Protein AF-0000000073485130 (afdb_homodimer)

Secondary structure (DSSP, 8-state):
---GGGSTT--EE---GGGPPEEEEEEEGGGTEEEEEETTSEEEEEE-SSSS-EEEEEEE--SS-EEEEE--TT-SEEEEEETTS-EEEEETTTTEEEEEEE-HHHHTTTT-SS---SEEEEEE-SS-TTEEEEEETTSEEEEEETTTTEE--------/---GGGSTT--EE---GGGPPEEEEEEEGGGTEEEEEETTSEEEEEE-SSSS-EEEEEEE--SS-EEEEE--TT-SEEEEEETTS-EEEEETTTTEEEEEEE-HHHHTTTT-SS---SEEEEEE-SS-TTEEEEEETTSEEEEEETTTTEE--------

Organism: Scylla paramamosain (NCBI:txid85552)

Radius of gyration: 19.17 Å; Cα contacts (8 Å, |Δi|>4): 796; chains: 2; bounding box: 44×64×52 Å

Solvent-accessible surface area (backbone atoms only — not comparable to full-atom values): 16957 Å² total; per-residue (Å²): 131,80,27,39,66,64,41,55,35,32,59,39,63,51,81,48,78,90,68,47,41,35,51,24,54,33,60,38,78,94,70,36,29,36,37,39,34,28,74,80,23,33,38,35,34,29,36,29,70,45,94,62,63,40,80,74,46,70,39,82,48,88,84,62,53,70,45,33,48,32,48,52,88,95,50,63,47,34,40,33,23,13,54,79,26,32,36,43,35,28,35,56,89,79,54,40,78,49,93,58,62,50,47,42,67,59,52,34,56,89,73,50,88,67,84,49,45,26,26,41,38,63,43,68,32,92,88,41,84,60,27,39,37,39,31,24,18,59,28,43,30,33,37,34,25,66,87,71,74,33,45,28,68,64,76,76,76,79,128,128,80,28,40,63,66,41,53,36,34,59,40,63,51,82,48,78,89,67,46,42,35,51,25,53,31,63,38,78,94,70,35,28,34,38,39,33,28,73,81,23,32,38,36,34,30,38,30,72,45,95,62,65,38,79,74,47,70,37,81,48,88,82,62,54,68,46,33,47,33,47,51,87,94,50,63,48,35,39,34,24,14,54,79,26,31,35,40,34,27,35,56,88,80,54,39,78,48,92,58,64,48,46,41,69,58,52,32,56,90,74,48,88,67,83,49,44,25,28,41,36,62,43,69,34,93,88,42,84,59,27,39,37,38,31,25,17,58,28,44,31,33,37,33,25,68,87,71,73,33,44,28,66,63,77,76,74,79,127

Structure (mmCIF, N/CA/C/O backbone):
data_AF-0000000073485130-model_v1
#
loop_
_entity.id
_entity.type
_entity.pdbx_description
1 polymer 'Uncharacterized protein'
#
loop_
_atom_site.group_PDB
_atom_site.id
_atom_site.type_symbol
_atom_site.label_atom_id
_atom_site.label_alt_id
_atom_site.label_comp_id
_atom_site.label_asym_id
_atom_site.label_entity_id
_atom_site.label_seq_id
_atom_site.pdbx_PDB_ins_code
_atom_site.Cartn_x
_atom_site.Cartn_y
_atom_site.Cartn_z
_atom_site.occupancy
_atom_site.B_iso_or_equiv
_atom_site.auth_seq_id
_atom_site.auth_comp_id
_atom_site.auth_asym_id
_atom_site.auth_atom_id
_atom_site.pdbx_PDB_model_num
ATOM 1 N N . LEU A 1 1 ? -12.969 17.797 -8.102 1 29.47 1 LEU A N 1
ATOM 2 C CA . LEU A 1 1 ? -13.273 17.062 -6.879 1 29.47 1 LEU A CA 1
ATOM 3 C C . LEU A 1 1 ? -12.516 17.641 -5.688 1 29.47 1 LEU A C 1
ATOM 5 O O . LEU A 1 1 ? -11.281 17.609 -5.652 1 29.47 1 LEU A O 1
ATOM 9 N N . ASN A 1 2 ? -13.07 18.609 -5.141 1 34.22 2 ASN A N 1
ATOM 10 C CA . ASN A 1 2 ? -12.617 19.375 -3.982 1 34.22 2 ASN A CA 1
ATOM 11 C C . ASN A 1 2 ? -12.375 18.469 -2.779 1 34.22 2 ASN A C 1
ATOM 13 O O . ASN A 1 2 ? -13.32 18.078 -2.09 1 34.22 2 ASN A O 1
ATOM 17 N N . TYR A 1 3 ? -11.695 17.406 -2.928 1 46.59 3 TYR A N 1
ATOM 18 C CA . TYR A 1 3 ? -11.422 16.562 -1.771 1 46.59 3 TYR A CA 1
ATOM 19 C C . TYR A 1 3 ? -10.758 17.375 -0.655 1 46.59 3 TYR A C 1
ATOM 21 O O . TYR A 1 3 ? -10.055 18.344 -0.917 1 46.59 3 TYR A O 1
ATOM 29 N N . SER A 1 4 ? -11.578 17.328 0.403 1 48.34 4 SER A N 1
ATOM 30 C CA . SER A 1 4 ? -10.992 18.016 1.545 1 48.34 4 SER A CA 1
ATOM 31 C C . SER A 1 4 ? -9.492 17.75 1.636 1 48.34 4 SER A C 1
ATOM 33 O O . SER A 1 4 ? -8.734 18.594 2.125 1 48.34 4 SER A O 1
ATOM 35 N N . ILE A 1 5 ? -9.18 16.562 1.213 1 50.91 5 ILE A N 1
ATOM 36 C CA . ILE A 1 5 ? -7.75 16.297 1.329 1 50.91 5 ILE A CA 1
ATOM 37 C C . ILE A 1 5 ? -7 17.016 0.214 1 50.91 5 ILE A C 1
ATOM 39 O O . ILE A 1 5 ? -5.805 17.297 0.344 1 50.91 5 ILE A O 1
ATOM 43 N N . GLY A 1 6 ? -7.812 17.609 -0.757 1 46.09 6 GLY A N 1
ATOM 44 C CA . GLY A 1 6 ? -7.219 18.359 -1.863 1 46.09 6 GLY A CA 1
ATOM 45 C C . GLY A 1 6 ? -6.836 19.781 -1.497 1 46.09 6 GLY A C 1
ATOM 46 O O . GLY A 1 6 ? -6.199 20.469 -2.289 1 46.09 6 GLY A O 1
ATOM 47 N N . ARG A 1 7 ? -7.555 20.156 -0.512 1 42.06 7 ARG A N 1
ATOM 48 C CA . ARG A 1 7 ? -7.203 21.547 -0.215 1 42.06 7 ARG A CA 1
ATOM 49 C C . ARG A 1 7 ? -5.891 21.609 0.561 1 42.06 7 ARG A C 1
ATOM 51 O O . ARG A 1 7 ? -5.555 20.703 1.31 1 42.06 7 ARG A O 1
ATOM 58 N N . PRO A 1 8 ? -5.035 22.328 0.175 1 42.06 8 PRO A N 1
ATOM 59 C CA . PRO A 1 8 ? -3.768 22.547 0.877 1 42.06 8 PRO A CA 1
ATOM 60 C C . PRO A 1 8 ? -3.941 22.641 2.391 1 42.06 8 PRO A C 1
ATOM 62 O O . PRO A 1 8 ? -4.867 23.312 2.869 1 42.06 8 PRO A O 1
ATOM 65 N N . GLY A 1 9 ? -3.291 21.953 3.322 1 42.84 9 GLY A N 1
ATOM 66 C CA . GLY A 1 9 ? -3.328 22.078 4.773 1 42.84 9 GLY A CA 1
ATOM 67 C C . GLY A 1 9 ? -4.262 21.062 5.426 1 42.84 9 GLY A C 1
ATOM 68 O O . GLY A 1 9 ? -4.539 21.156 6.621 1 42.84 9 GLY A O 1
ATOM 69 N N . VAL A 1 10 ? -5.043 20.469 4.602 1 49.53 10 VAL A N 1
ATOM 70 C CA . VAL A 1 10 ? -6.027 19.656 5.312 1 49.53 10 VAL A CA 1
ATOM 71 C C . VAL A 1 10 ? -5.352 18.422 5.883 1 49.53 10 VAL A C 1
ATOM 73 O O . VAL A 1 10 ? -4.801 17.609 5.137 1 49.53 10 VAL A O 1
ATOM 76 N N . ASP A 1 11 ? -4.859 18.594 7.004 1 68.88 11 ASP A N 1
ATOM 77 C CA . ASP A 1 11 ? -4.629 17.547 7.996 1 68.88 11 ASP A CA 1
ATOM 78 C C . ASP A 1 11 ? -5.945 16.906 8.438 1 68.88 11 ASP A C 1
ATOM 80 O O . ASP A 1 11 ? -6.875 17.609 8.844 1 68.88 11 ASP A O 1
ATOM 84 N N . VAL A 1 12 ? -6.051 15.836 7.91 1 82.44 12 VAL A N 1
ATOM 85 C CA . VAL A 1 12 ? -7.238 15.102 8.32 1 82.44 12 VAL A CA 1
ATOM 86 C C . VAL A 1 12 ? -6.852 14.008 9.312 1 82.44 12 VAL A C 1
ATOM 88 O O . VAL A 1 12 ? -5.82 13.352 9.156 1 82.44 12 VAL A O 1
ATOM 91 N N . HIS A 1 13 ? -7.629 14.016 10.367 1 88.31 13 HIS A N 1
ATOM 92 C CA . HIS A 1 13 ? -7.418 12.938 11.32 1 88.31 13 HIS A CA 1
ATOM 93 C C . HIS A 1 13 ? -8.609 11.984 11.344 1 88.31 13 HIS A C 1
ATOM 95 O O . HIS A 1 13 ? -9.734 12.391 11.633 1 88.31 13 HIS A O 1
ATOM 101 N N . LEU A 1 14 ? -8.336 10.812 10.938 1 91.94 14 LEU A N 1
ATOM 102 C CA . LEU A 1 14 ? -9.328 9.75 11.062 1 91.94 14 LEU A CA 1
ATOM 103 C C . LEU A 1 14 ? -9.359 9.203 12.484 1 91.94 14 LEU A C 1
ATOM 105 O O . LEU A 1 14 ? -8.5 8.406 12.875 1 91.94 14 LEU A O 1
ATOM 109 N N . ARG A 1 15 ? -10.289 9.625 13.156 1 91.19 15 ARG A N 1
ATOM 110 C CA . ARG A 1 15 ? -10.375 9.219 14.555 1 91.19 15 ARG A CA 1
ATOM 111 C C . ARG A 1 15 ? -11.156 7.91 14.695 1 91.19 15 ARG A C 1
ATOM 113 O O . ARG A 1 15 ? -12.367 7.883 14.508 1 91.19 15 ARG A O 1
ATOM 120 N N . HIS A 1 16 ? -10.453 6.914 14.992 1 93.06 16 HIS A N 1
ATOM 121 C CA . HIS A 1 16 ? -11.055 5.598 15.172 1 93.06 16 HIS A CA 1
ATOM 122 C C . HIS A 1 16 ? -11.398 5.344 16.641 1 93.06 16 HIS A C 1
ATOM 124 O O . HIS A 1 16 ? -10.742 5.883 17.531 1 93.06 16 HIS A O 1
ATOM 130 N N . GLU A 1 17 ? -12.406 4.594 16.859 1 88.25 17 GLU A N 1
ATOM 131 C CA . GLU A 1 17 ? -12.781 4.215 18.219 1 88.25 17 GLU A CA 1
ATOM 132 C C . GLU A 1 17 ? -11.656 3.445 18.906 1 88.25 17 GLU A C 1
ATOM 134 O O . GLU A 1 17 ? -11.031 2.574 18.297 1 88.25 17 GLU A O 1
ATOM 139 N N . GLY A 1 18 ? -11.406 3.814 20.141 1 89.12 18 GLY A N 1
ATOM 140 C CA . GLY A 1 18 ? -10.406 3.131 20.938 1 89.12 18 GLY A CA 1
ATOM 141 C C . GLY A 1 18 ? -8.984 3.389 20.469 1 89.12 18 GLY A C 1
ATOM 142 O O . GLY A 1 18 ? -8.062 2.65 20.828 1 89.12 18 GLY A O 1
ATOM 143 N N . ASP A 1 19 ? -8.758 4.191 19.578 1 88.25 19 ASP A N 1
ATOM 144 C CA . ASP A 1 19 ? -7.453 4.559 19.047 1 88.25 19 ASP A CA 1
ATOM 145 C C . ASP A 1 19 ? -6.797 3.369 18.344 1 88.25 19 ASP A C 1
ATOM 147 O O . ASP A 1 19 ? -5.594 3.143 18.484 1 88.25 19 ASP A O 1
ATOM 151 N N . ALA A 1 20 ? -7.68 2.57 17.75 1 94.5 20 ALA A N 1
ATOM 152 C CA . ALA A 1 20 ? -7.16 1.43 17 1 94.5 20 ALA A CA 1
ATOM 153 C C . ALA A 1 20 ? -6.191 1.883 15.914 1 94.5 20 ALA A C 1
ATOM 155 O O . ALA A 1 20 ? -6.465 2.84 15.188 1 94.5 20 ALA A O 1
ATOM 156 N N . ALA A 1 21 ? -5.039 1.226 15.867 1 97.81 21 ALA A N 1
ATOM 157 C CA . ALA A 1 21 ? -4.02 1.566 14.875 1 97.81 21 ALA A CA 1
ATOM 158 C C . ALA A 1 21 ? -4.508 1.282 13.461 1 97.81 21 ALA A C 1
ATOM 160 O O . ALA A 1 21 ? -5.086 0.225 13.195 1 97.81 21 ALA A O 1
ATOM 161 N N . VAL A 1 22 ? -4.293 2.223 12.508 1 98.56 22 VAL A N 1
ATOM 162 C CA . VAL A 1 22 ? -4.566 2.002 11.094 1 98.56 22 VAL A CA 1
ATOM 163 C C . VAL A 1 22 ? -3.465 1.135 10.484 1 98.56 22 VAL A C 1
ATOM 165 O O . VAL A 1 22 ? -2.277 1.404 10.672 1 98.56 22 VAL A O 1
ATOM 168 N N . VAL A 1 23 ? -3.883 0.096 9.758 1 98.5 23 VAL A N 1
ATOM 169 C CA . VAL A 1 23 ? -2.875 -0.804 9.203 1 98.5 23 VAL A CA 1
ATOM 170 C C . VAL A 1 23 ? -2.801 -0.628 7.688 1 98.5 23 VAL A C 1
ATOM 172 O O . VAL A 1 23 ? -1.794 -0.973 7.062 1 98.5 23 VAL A O 1
ATOM 175 N N . ALA A 1 24 ? -3.855 -0.135 7.086 1 98.56 24 ALA A N 1
ATOM 176 C CA . ALA A 1 24 ? -3.891 0.086 5.641 1 98.56 24 ALA A CA 1
ATOM 177 C C . ALA A 1 24 ? -4.945 1.126 5.27 1 98.56 24 ALA A C 1
ATOM 179 O O . ALA A 1 24 ? -5.945 1.285 5.977 1 98.56 24 ALA A O 1
ATOM 180 N N . LEU A 1 25 ? -4.73 1.809 4.156 1 97.5 25 LEU A N 1
ATOM 181 C CA . LEU A 1 25 ? -5.641 2.809 3.605 1 97.5 25 LEU A CA 1
ATOM 182 C C . LEU A 1 25 ? -5.805 2.623 2.1 1 97.5 25 LEU A C 1
ATOM 184 O O . LEU A 1 25 ? -4.859 2.229 1.413 1 97.5 25 LEU A O 1
ATOM 188 N N . SER A 1 26 ? -6.957 2.914 1.622 1 95.94 26 SER A N 1
ATOM 189 C CA . SER A 1 26 ? -7.211 2.977 0.186 1 95.94 26 SER A CA 1
ATOM 190 C C . SER A 1 26 ? -8.227 4.062 -0.148 1 95.94 26 SER A C 1
ATOM 192 O O . SER A 1 26 ? -9.312 4.109 0.436 1 95.94 26 SER A O 1
ATOM 194 N N . PHE A 1 27 ? -7.922 4.879 -1.113 1 90.69 27 PHE A N 1
ATOM 195 C CA . PHE A 1 27 ? -8.773 6.012 -1.462 1 90.69 27 PHE A CA 1
ATOM 196 C C . PHE A 1 27 ? -9.758 5.633 -2.561 1 90.69 27 PHE A C 1
ATOM 198 O O . PHE A 1 27 ? -9.406 4.91 -3.494 1 90.69 27 PHE A O 1
ATOM 205 N N . LEU A 1 28 ? -10.914 6.133 -2.398 1 89.12 28 LEU A N 1
ATOM 206 C CA . LEU A 1 28 ? -11.93 6.109 -3.449 1 89.12 28 LEU A CA 1
ATOM 207 C C . LEU A 1 28 ? -11.984 7.441 -4.188 1 89.12 28 LEU A C 1
ATOM 209 O O . LEU A 1 28 ? -12.805 8.297 -3.867 1 89.12 28 LEU A O 1
ATOM 213 N N . ILE A 1 29 ? -11.07 7.695 -5.102 1 77.44 29 ILE A N 1
ATOM 214 C CA . ILE A 1 29 ? -10.734 8.977 -5.707 1 77.44 29 ILE A CA 1
ATOM 215 C C . ILE A 1 29 ? -11.992 9.648 -6.246 1 77.44 29 ILE A C 1
ATOM 217 O O . ILE A 1 29 ? -12.25 10.82 -5.957 1 77.44 29 ILE A O 1
ATOM 221 N N . ASN A 1 30 ? -12.82 9.094 -6.984 1 74.44 30 ASN A N 1
ATOM 222 C CA . ASN A 1 30 ? -13.984 9.734 -7.598 1 74.44 30 ASN A CA 1
ATOM 223 C C . ASN A 1 30 ? -15.07 10.016 -6.57 1 74.44 30 ASN A C 1
ATOM 225 O O . ASN A 1 30 ? -15.898 10.914 -6.766 1 74.44 30 ASN A O 1
ATOM 229 N N . ASP A 1 31 ? -15 9.469 -5.438 1 76.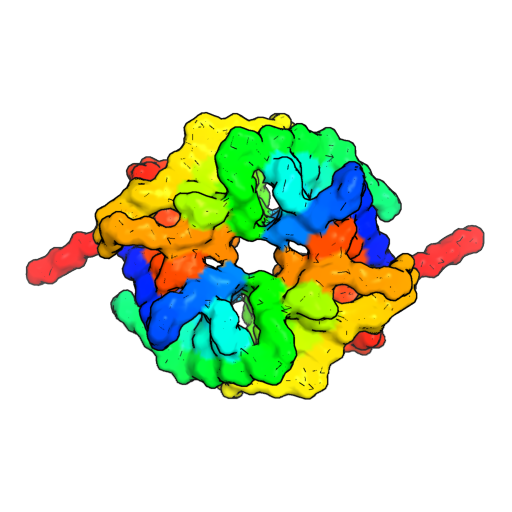62 31 ASP A N 1
ATOM 230 C CA . ASP A 1 31 ? -16.094 9.562 -4.48 1 76.62 31 ASP A CA 1
ATOM 231 C C . ASP A 1 31 ? -15.727 10.445 -3.297 1 76.62 31 ASP A C 1
ATOM 233 O O . ASP A 1 31 ? -16.562 10.719 -2.43 1 76.62 31 ASP A O 1
ATOM 237 N N . GLY A 1 32 ? -14.531 10.914 -3.27 1 83.88 32 GLY A N 1
ATOM 238 C CA . GLY A 1 32 ? -14.117 11.672 -2.1 1 83.88 32 GLY A CA 1
ATOM 239 C C . GLY A 1 32 ? -14.164 10.859 -0.817 1 83.88 32 GLY A C 1
ATOM 240 O O . GLY A 1 32 ? -14.562 11.375 0.232 1 83.88 32 GLY A O 1
ATOM 241 N N . ALA A 1 33 ? -13.93 9.586 -0.899 1 91.62 33 ALA A N 1
ATOM 242 C CA . ALA A 1 33 ? -13.992 8.68 0.243 1 91.62 33 ALA A CA 1
ATOM 243 C C . ALA A 1 33 ? -12.68 7.922 0.411 1 91.62 33 ALA A C 1
ATOM 245 O O . ALA A 1 33 ? -11.812 7.973 -0.463 1 91.62 33 ALA A O 1
ATOM 246 N N . LEU A 1 34 ? -12.539 7.402 1.542 1 93.62 34 LEU A N 1
ATOM 247 C CA . LEU A 1 34 ? -11.383 6.598 1.912 1 93.62 34 LEU A CA 1
ATOM 248 C C . LEU A 1 34 ? -11.797 5.398 2.76 1 93.62 34 LEU A C 1
ATOM 250 O O . LEU A 1 34 ? -12.719 5.5 3.572 1 93.62 34 LEU A O 1
ATOM 254 N N . VAL A 1 35 ? -11.133 4.262 2.553 1 97.38 35 VAL A N 1
ATOM 255 C CA . VAL A 1 35 ? -11.336 3.113 3.43 1 97.38 35 VAL A CA 1
ATOM 256 C C . VAL A 1 35 ? -10.086 2.883 4.281 1 97.38 35 VAL A C 1
ATOM 258 O O . VAL A 1 35 ? -8.969 2.93 3.773 1 97.38 35 VAL A O 1
ATOM 261 N N . SER A 1 36 ? -10.266 2.73 5.535 1 98.12 36 SER A N 1
ATOM 262 C CA . SER A 1 36 ? -9.195 2.354 6.449 1 98.12 36 SER A CA 1
ATOM 263 C C . SER A 1 36 ? -9.43 0.968 7.039 1 98.12 36 SER A C 1
ATOM 265 O O . SER A 1 36 ? -10.578 0.555 7.227 1 98.12 36 SER A O 1
ATOM 267 N N . ALA A 1 37 ? -8.414 0.22 7.23 1 98.62 37 ALA A N 1
ATOM 268 C CA . ALA A 1 37 ? -8.398 -1.004 8.023 1 98.62 37 ALA A CA 1
ATOM 269 C C . ALA A 1 37 ? -7.621 -0.805 9.32 1 98.62 37 ALA A C 1
ATOM 271 O O . ALA A 1 37 ? -6.523 -0.237 9.32 1 98.62 37 ALA A O 1
ATOM 272 N N . THR A 1 38 ? -8.227 -1.268 10.43 1 98.38 38 THR A N 1
ATOM 273 C CA . THR A 1 38 ? -7.574 -1.09 11.727 1 98.38 38 THR A CA 1
ATOM 274 C C . THR A 1 38 ? -7.133 -2.434 12.297 1 98.38 38 THR A C 1
ATOM 276 O O . THR A 1 38 ? -7.539 -3.488 11.805 1 98.38 38 THR A O 1
ATOM 279 N N . GLY A 1 39 ? -6.266 -2.365 13.305 1 97.12 39 GLY A N 1
ATOM 280 C CA . GLY A 1 39 ? -5.668 -3.545 13.914 1 97.12 39 GLY A CA 1
ATOM 281 C C . GLY A 1 39 ? -6.688 -4.457 14.57 1 97.12 39 GLY A C 1
ATOM 282 O O . GLY A 1 39 ? -6.398 -5.629 14.836 1 97.12 39 GLY A O 1
ATOM 283 N N . ASP A 1 40 ? -7.852 -3.998 14.797 1 95.81 40 ASP A N 1
ATOM 284 C CA . ASP A 1 40 ? -8.914 -4.832 15.359 1 95.81 40 ASP A CA 1
ATOM 285 C C . ASP A 1 40 ? -9.758 -5.453 14.25 1 95.81 40 ASP A C 1
ATOM 287 O O . ASP A 1 40 ? -10.875 -5.91 14.5 1 95.81 40 ASP A O 1
ATOM 291 N N . ASP A 1 41 ? -9.234 -5.332 13.023 1 96.81 41 ASP A N 1
ATOM 292 C CA . ASP A 1 41 ? -9.82 -5.953 11.844 1 96.81 41 ASP A CA 1
ATOM 293 C C . ASP A 1 41 ? -11.195 -5.355 11.531 1 96.81 41 ASP A C 1
ATOM 295 O O . ASP A 1 41 ? -12.148 -6.086 11.25 1 96.81 41 ASP A O 1
ATOM 299 N N . THR A 1 42 ? -11.25 -4.078 11.656 1 98 42 THR A N 1
ATOM 300 C CA . THR A 1 42 ? -12.438 -3.336 11.25 1 98 42 THR A CA 1
ATOM 301 C C . THR A 1 42 ? -12.133 -2.445 10.047 1 98 42 THR A C 1
ATOM 303 O O . THR A 1 42 ? -11.086 -1.797 10 1 98 42 THR A O 1
ATOM 306 N N . LEU A 1 43 ? -13.062 -2.453 9.117 1 98.44 43 LEU A N 1
ATOM 307 C CA . LEU A 1 43 ? -13.023 -1.533 7.984 1 98.44 43 LEU A CA 1
ATOM 308 C C . LEU A 1 43 ? -13.945 -0.341 8.219 1 98.44 43 LEU A C 1
ATOM 310 O O . LEU A 1 43 ? -15.055 -0.501 8.719 1 98.44 43 LEU A O 1
ATOM 314 N N . HIS A 1 44 ? -13.438 0.815 7.906 1 98.31 44 HIS A N 1
ATOM 315 C CA . HIS A 1 44 ? -14.25 2.023 7.949 1 98.31 44 HIS A CA 1
ATOM 316 C C . HIS A 1 44 ? -14.203 2.77 6.621 1 98.31 44 HIS A C 1
ATOM 318 O O . HIS A 1 44 ? -13.125 3.008 6.074 1 98.31 44 HIS A O 1
ATOM 324 N N . MET A 1 45 ? -15.391 3.068 6.133 1 97.25 45 MET A N 1
ATOM 325 C CA . MET A 1 45 ? -15.484 3.998 5.012 1 97.25 45 MET A CA 1
ATOM 326 C C . MET A 1 45 ? -15.695 5.426 5.504 1 97.25 45 MET A C 1
ATOM 328 O O . MET A 1 45 ? -16.641 5.691 6.258 1 97.25 45 MET A O 1
ATOM 332 N N . TRP A 1 46 ? -14.844 6.297 5.027 1 95.88 46 TRP A N 1
ATOM 333 C CA . TRP A 1 46 ? -14.891 7.691 5.461 1 95.88 46 TRP A CA 1
ATOM 334 C C . TRP A 1 46 ? -15.336 8.602 4.316 1 95.88 46 TRP A C 1
ATOM 336 O O . TRP A 1 46 ? -14.883 8.438 3.18 1 95.88 46 TRP A O 1
ATOM 346 N N . SER A 1 47 ? -16.141 9.539 4.621 1 92.5 47 SER A N 1
ATOM 347 C CA . SER A 1 47 ? -16.359 10.68 3.738 1 92.5 47 SER A CA 1
ATOM 348 C C . SER A 1 47 ? -15.367 11.797 4.023 1 92.5 47 SER A C 1
ATOM 350 O O . SER A 1 47 ? -15.172 12.18 5.18 1 92.5 47 SER A O 1
ATOM 352 N N . LEU A 1 48 ? -14.789 12.227 2.947 1 87 48 LEU A N 1
ATOM 353 C CA . LEU A 1 48 ? -13.828 13.312 3.1 1 87 48 LEU A CA 1
ATOM 354 C C . LEU A 1 48 ? -14.391 14.625 2.566 1 87 48 LEU A C 1
ATOM 356 O O . LEU A 1 48 ? -13.641 15.57 2.322 1 87 48 LEU A O 1
ATOM 360 N N . ARG A 1 49 ? -15.578 14.672 2.412 1 82.56 49 ARG A N 1
ATOM 361 C CA . ARG A 1 49 ? -16.234 15.836 1.812 1 82.56 49 ARG A CA 1
ATOM 362 C C . ARG A 1 49 ? -16.359 16.969 2.82 1 82.56 49 ARG A C 1
ATOM 364 O O . ARG A 1 49 ? -16.328 18.141 2.447 1 82.56 49 ARG A O 1
ATOM 371 N N . GLN A 1 50 ? -16.547 16.594 4.055 1 81.38 50 GLN A N 1
ATOM 372 C CA . GLN A 1 50 ? -16.688 17.594 5.102 1 81.38 50 GLN A CA 1
ATOM 373 C C . GLN A 1 50 ? -15.328 17.922 5.738 1 81.38 50 GLN A C 1
ATOM 375 O O . GLN A 1 50 ? -14.352 17.203 5.516 1 81.38 50 GLN A O 1
ATOM 380 N N . LYS A 1 51 ? -15.289 19.031 6.418 1 77 51 LYS A N 1
ATOM 381 C CA . LYS A 1 51 ? -14.078 19.453 7.121 1 77 51 LYS A CA 1
ATOM 382 C C . LYS A 1 51 ? -13.547 18.344 8.016 1 77 51 LYS A C 1
ATOM 384 O O . LYS A 1 51 ? -12.344 18.078 8.047 1 77 51 LYS A O 1
ATOM 389 N N . THR A 1 52 ? -14.469 17.75 8.695 1 84.81 52 THR A N 1
ATOM 390 C CA . THR A 1 52 ? -14.117 16.594 9.531 1 84.81 52 THR A CA 1
ATOM 391 C C . THR A 1 52 ? -14.578 15.305 8.875 1 84.81 52 THR A C 1
ATOM 393 O O . THR A 1 52 ? -15.758 15.148 8.547 1 84.81 52 THR A O 1
ATOM 396 N N . PRO A 1 53 ? -13.648 14.469 8.688 1 91.06 53 PRO A N 1
ATOM 397 C CA . PRO A 1 53 ? -14.062 13.188 8.109 1 91.06 53 PRO A CA 1
ATOM 398 C C . PRO A 1 53 ? -15.117 12.469 8.945 1 91.06 53 PRO A C 1
ATOM 400 O O . PRO A 1 53 ? -15.062 12.516 10.18 1 91.06 53 PRO A O 1
ATOM 403 N N . GLN A 1 54 ? -16 11.852 8.211 1 93.38 54 GLN A N 1
ATOM 404 C CA . GLN A 1 54 ? -17.078 11.109 8.875 1 93.38 54 GLN A CA 1
ATOM 405 C C . GLN A 1 54 ? -17.094 9.648 8.414 1 93.38 54 GLN A C 1
ATOM 407 O O . GLN A 1 54 ? -16.922 9.359 7.23 1 93.38 54 GLN A O 1
ATOM 412 N N . ILE A 1 55 ? -17.375 8.82 9.383 1 95.94 55 ILE A N 1
ATOM 413 C CA . ILE A 1 55 ? -17.547 7.414 9.039 1 95.94 55 ILE A CA 1
ATOM 414 C C . ILE A 1 55 ? -18.922 7.199 8.391 1 95.94 55 ILE A C 1
ATOM 416 O O . ILE A 1 55 ? -19.953 7.539 8.977 1 95.94 55 ILE A O 1
ATOM 420 N N . LEU A 1 56 ? -18.891 6.641 7.234 1 95.81 56 LEU A N 1
ATOM 421 C CA . LEU A 1 56 ? -20.109 6.316 6.512 1 95.81 56 LEU A CA 1
ATOM 422 C C . LEU A 1 56 ? -20.562 4.895 6.828 1 95.81 56 LEU A C 1
ATOM 424 O O . LEU A 1 56 ? -21.766 4.648 7.023 1 95.81 56 LEU A O 1
ATOM 428 N N . HIS A 1 57 ? -19.656 4 6.797 1 97.19 57 HIS A N 1
ATOM 429 C CA . HIS A 1 57 ? -19.906 2.582 7.023 1 97.19 57 HIS A CA 1
ATOM 430 C C . HIS A 1 57 ? -18.734 1.931 7.766 1 97.19 57 HIS A C 1
ATOM 432 O O . HIS A 1 57 ? -17.594 2.393 7.672 1 97.19 57 HIS A O 1
ATOM 438 N N . SER A 1 58 ? -19.094 0.91 8.5 1 97.94 58 SER A N 1
ATOM 439 C CA . SER A 1 58 ? -18.094 0.062 9.141 1 97.94 58 SER A CA 1
ATOM 440 C C . SER A 1 58 ? -18.422 -1.416 8.938 1 97.94 58 SER A C 1
ATOM 442 O O . SER A 1 58 ? -19.578 -1.799 8.852 1 97.94 58 SER A O 1
ATOM 444 N N . LEU A 1 59 ? -17.406 -2.186 8.859 1 98.19 59 LEU A N 1
ATOM 445 C CA . LEU A 1 59 ? -17.516 -3.635 8.719 1 98.19 59 LEU A CA 1
ATOM 446 C C . LEU A 1 59 ? -16.5 -4.344 9.617 1 98.19 59 LEU A C 1
ATOM 448 O O . LEU A 1 59 ? -15.289 -4.16 9.461 1 98.19 59 LEU A O 1
ATOM 452 N N . LYS A 1 60 ? -16.969 -5.078 10.555 1 97.56 60 LYS A N 1
ATOM 453 C CA . LYS A 1 60 ? -16.094 -5.934 11.352 1 97.56 60 LYS A CA 1
ATOM 454 C C . LYS A 1 60 ? -15.688 -7.184 10.578 1 97.56 60 LYS A C 1
ATOM 456 O O . LYS A 1 60 ? -16.531 -8.039 10.289 1 97.56 60 LYS A O 1
ATOM 461 N N . PHE A 1 61 ? -14.43 -7.191 10.242 1 97.31 61 PHE A N 1
ATOM 462 C CA . PHE A 1 61 ? -13.883 -8.336 9.523 1 97.31 61 PHE A CA 1
ATOM 463 C C . PHE A 1 61 ? -13.375 -9.391 10.492 1 97.31 61 PHE A C 1
ATOM 465 O O . PHE A 1 61 ? -12.344 -9.203 11.148 1 97.31 61 PHE A O 1
ATOM 472 N N . GLN A 1 62 ? -13.992 -10.391 10.875 1 91.38 62 GLN A N 1
ATOM 473 C CA . GLN A 1 62 ? -13.711 -11.398 11.891 1 91.38 62 GLN A CA 1
ATOM 474 C C . GLN A 1 62 ? -13.258 -12.711 11.258 1 91.38 62 GLN A C 1
ATOM 476 O O . GLN A 1 62 ? -13.789 -13.773 11.578 1 91.38 62 GLN A O 1
ATOM 481 N N . ARG A 1 63 ? -12.305 -12.727 10.453 1 92.56 63 ARG A N 1
ATOM 482 C CA . ARG A 1 63 ? -11.758 -13.922 9.82 1 92.56 63 ARG A CA 1
ATOM 483 C C . ARG A 1 63 ? -10.25 -14 10.016 1 92.56 63 ARG A C 1
ATOM 485 O O . ARG A 1 63 ? -9.758 -14.844 10.773 1 92.56 63 ARG A O 1
ATOM 492 N N . GLU A 1 64 ? -9.484 -13.195 9.398 1 97.06 64 GLU A N 1
ATOM 493 C CA . GLU A 1 64 ? -8.031 -13.078 9.453 1 97.06 64 GLU A CA 1
ATOM 494 C C . GLU A 1 64 ? -7.602 -11.633 9.688 1 97.06 64 GLU A C 1
ATOM 496 O O . GLU A 1 64 ? -8.43 -10.719 9.664 1 97.06 64 GLU A O 1
ATOM 501 N N . ARG A 1 65 ? -6.316 -11.445 9.992 1 98.19 65 ARG A N 1
ATOM 502 C CA . ARG A 1 65 ? -5.801 -10.086 10.102 1 98.19 65 ARG A CA 1
ATOM 503 C C . ARG A 1 65 ? -5.613 -9.461 8.727 1 98.19 65 ARG A C 1
ATOM 505 O O . ARG A 1 65 ? -5.074 -10.094 7.816 1 98.19 65 ARG A O 1
ATOM 512 N N . ILE A 1 66 ? -6.008 -8.242 8.578 1 98.69 66 ILE A N 1
ATOM 513 C CA . ILE A 1 66 ? -5.887 -7.512 7.32 1 98.69 66 ILE A CA 1
ATOM 514 C C . ILE A 1 66 ? -4.473 -6.953 7.18 1 98.69 66 ILE A C 1
ATOM 516 O O . ILE A 1 66 ? -3.908 -6.426 8.141 1 98.69 66 ILE A O 1
ATOM 520 N N . THR A 1 67 ? -3.932 -7.043 5.941 1 98.69 67 THR A N 1
ATOM 521 C CA . THR A 1 67 ? -2.58 -6.531 5.746 1 98.69 67 THR A CA 1
ATOM 522 C C . THR A 1 67 ? -2.557 -5.473 4.645 1 98.69 67 THR A C 1
ATOM 524 O O . THR A 1 67 ? -1.693 -4.594 4.637 1 98.69 67 THR A O 1
ATOM 527 N N . THR A 1 68 ? -3.455 -5.539 3.68 1 98.5 68 THR A N 1
ATOM 528 C CA . THR A 1 68 ? -3.449 -4.637 2.531 1 98.5 68 THR A CA 1
ATOM 529 C C . THR A 1 68 ? -4.875 -4.324 2.084 1 98.5 68 THR A C 1
ATOM 531 O O . THR A 1 68 ? -5.797 -5.105 2.33 1 98.5 68 THR A O 1
ATOM 534 N N . LEU A 1 69 ? -5.016 -3.199 1.496 1 98.5 69 LEU A N 1
ATOM 535 C CA . LEU A 1 69 ? -6.25 -2.773 0.842 1 98.5 69 LEU A CA 1
ATOM 536 C C . LEU A 1 69 ? -5.969 -2.268 -0.569 1 98.5 69 LEU A C 1
ATOM 538 O O . LEU A 1 69 ? -4.934 -1.65 -0.817 1 98.5 69 LEU A O 1
ATOM 542 N N . HIS A 1 70 ? -6.938 -2.52 -1.426 1 97.06 70 HIS A N 1
ATOM 543 C CA . HIS A 1 70 ? -6.824 -1.965 -2.77 1 97.06 70 HIS A CA 1
ATOM 544 C C . HIS A 1 70 ? -8.195 -1.762 -3.402 1 97.06 70 HIS A C 1
ATOM 546 O O . HIS A 1 70 ? -9.023 -2.672 -3.396 1 97.06 70 HIS A O 1
ATOM 552 N N . VAL A 1 71 ? -8.383 -0.586 -3.873 1 94.94 71 VAL A N 1
ATOM 553 C CA . VAL A 1 71 ? -9.562 -0.272 -4.68 1 94.94 71 VAL A CA 1
ATOM 554 C C . VAL A 1 71 ? -9.133 0.129 -6.086 1 94.94 71 VAL A C 1
ATOM 556 O O . VAL A 1 71 ? -8.562 1.205 -6.285 1 94.94 71 VAL A O 1
ATOM 559 N N . PRO A 1 72 ? -9.445 -0.739 -7.02 1 91.31 72 PRO A N 1
ATOM 560 C CA . PRO A 1 72 ? -9.148 -0.298 -8.383 1 91.31 72 PRO A CA 1
ATOM 561 C C . PRO A 1 72 ? -9.945 0.936 -8.797 1 91.31 72 PRO A C 1
ATOM 563 O O . PRO A 1 72 ? -11.016 1.199 -8.234 1 91.31 72 PRO A O 1
ATOM 566 N N . PHE A 1 73 ? -9.359 1.672 -9.75 1 84 73 PHE A N 1
ATOM 567 C CA . PHE A 1 73 ? -10.008 2.887 -10.227 1 84 73 PHE A CA 1
ATOM 568 C C . PHE A 1 73 ? -11.422 2.59 -10.719 1 84 73 PHE A C 1
ATOM 570 O O . PHE A 1 73 ? -11.617 1.689 -11.539 1 84 73 PHE A O 1
ATOM 577 N N . GLN A 1 74 ? -12.391 3.285 -10.195 1 84.5 74 GLN A N 1
ATOM 578 C CA . GLN A 1 74 ? -13.797 3.236 -10.57 1 84.5 74 GLN A CA 1
ATOM 579 C C . GLN A 1 74 ? -14.367 1.829 -10.406 1 84.5 74 GLN A C 1
ATOM 581 O O . GLN A 1 74 ? -15.25 1.419 -11.156 1 84.5 74 GLN A O 1
ATOM 586 N N . SER A 1 75 ? -13.836 1.106 -9.547 1 90.25 75 SER A N 1
ATOM 587 C CA . SER A 1 75 ? -14.312 -0.246 -9.281 1 90.25 75 SER A CA 1
ATOM 588 C C . SER A 1 75 ? -15.398 -0.248 -8.219 1 90.25 75 SER A C 1
ATOM 590 O O . SER A 1 75 ? -15.461 0.659 -7.383 1 90.25 75 SER A O 1
ATOM 592 N N . LYS A 1 76 ? -16.219 -1.27 -8.266 1 93.12 76 LYS A N 1
ATOM 593 C CA . LYS A 1 76 ? -17.25 -1.459 -7.246 1 93.12 76 LYS A CA 1
ATOM 594 C C . LYS A 1 76 ? -16.75 -2.354 -6.117 1 93.12 76 LYS A C 1
ATOM 596 O O . LYS A 1 76 ? -17.469 -2.584 -5.137 1 93.12 76 LYS A O 1
ATOM 601 N N . TRP A 1 77 ? -15.477 -2.822 -6.281 1 94.94 77 TRP A N 1
ATOM 602 C CA . TRP A 1 77 ? -14.961 -3.807 -5.336 1 94.94 77 TRP A CA 1
ATOM 603 C C . TRP A 1 77 ? -13.742 -3.266 -4.594 1 94.94 77 TRP A C 1
ATOM 605 O O . TRP A 1 77 ? -12.898 -2.588 -5.188 1 94.94 77 TRP A O 1
ATOM 615 N N . LEU A 1 78 ? -13.688 -3.566 -3.334 1 97 78 LEU A N 1
ATOM 616 C CA . LEU A 1 78 ? -12.5 -3.422 -2.494 1 97 78 LEU A CA 1
ATOM 617 C C . LEU A 1 78 ? -11.859 -4.781 -2.223 1 97 78 LEU A C 1
ATOM 619 O O . LEU A 1 78 ? -12.539 -5.719 -1.803 1 97 78 LEU A O 1
ATOM 623 N N . TYR A 1 79 ? -10.578 -4.875 -2.49 1 97.88 79 TYR A N 1
ATOM 624 C CA . TYR A 1 79 ? -9.828 -6.098 -2.203 1 97.88 79 TYR A CA 1
ATOM 625 C C . TYR A 1 79 ? -9.023 -5.953 -0.916 1 97.88 79 TYR A C 1
ATOM 627 O O . TYR A 1 79 ? -8.359 -4.938 -0.702 1 97.88 79 TYR A O 1
ATOM 635 N N . LEU A 1 80 ? -9.141 -6.887 -0.066 1 98.38 80 LEU A N 1
ATOM 636 C CA . LEU A 1 80 ? -8.352 -6.898 1.162 1 98.38 80 LEU A CA 1
ATOM 637 C C . LEU A 1 80 ? -7.48 -8.148 1.238 1 98.38 80 LEU A C 1
ATOM 639 O O . LEU A 1 80 ? -7.957 -9.258 0.987 1 98.38 80 LEU A O 1
ATOM 643 N N . GLY A 1 81 ? -6.184 -7.996 1.368 1 98.75 81 GLY A N 1
ATOM 644 C CA . GLY A 1 81 ? -5.242 -9.07 1.628 1 98.75 81 GLY A CA 1
ATOM 645 C C . GLY A 1 81 ? -5.043 -9.344 3.107 1 98.75 81 GLY A C 1
ATOM 646 O O . GLY A 1 81 ? -5.172 -8.445 3.936 1 98.75 81 GLY A O 1
ATOM 647 N N . THR A 1 82 ? -4.672 -10.633 3.389 1 98.88 82 THR A N 1
ATOM 648 C CA . THR A 1 82 ? -4.582 -10.977 4.805 1 98.88 82 THR A CA 1
ATOM 649 C C . THR A 1 82 ? -3.211 -11.562 5.133 1 98.88 82 THR A C 1
ATOM 651 O O . THR A 1 82 ? -2.434 -11.883 4.227 1 98.88 82 THR A O 1
ATOM 654 N N . GLU A 1 83 ? -3.008 -11.742 6.441 1 98.69 83 GLU A N 1
ATOM 655 C CA . GLU A 1 83 ? -1.787 -12.344 6.969 1 98.69 83 GLU A CA 1
ATOM 656 C C . GLU A 1 83 ? -1.69 -13.82 6.586 1 98.69 83 GLU A C 1
ATOM 658 O O . GLU A 1 83 ? -0.603 -14.398 6.594 1 98.69 83 GLU A O 1
ATOM 663 N N . ARG A 1 84 ? -2.832 -14.406 6.195 1 98.5 84 ARG A N 1
ATOM 664 C CA . ARG A 1 84 ? -2.838 -15.82 5.848 1 98.5 84 ARG A CA 1
ATOM 665 C C . ARG A 1 84 ? -2.715 -16.016 4.34 1 98.5 84 ARG A C 1
ATOM 667 O O . ARG A 1 84 ? -2.766 -17.141 3.85 1 98.5 84 ARG A O 1
ATOM 674 N N . GLY A 1 85 ? -2.66 -14.922 3.629 1 98.38 85 GLY A N 1
ATOM 675 C CA . GLY A 1 85 ? -2.383 -15.016 2.205 1 98.38 85 GLY A CA 1
ATOM 676 C C . GLY A 1 85 ? -3.639 -15.031 1.353 1 98.38 85 GLY A C 1
ATOM 677 O O . GLY A 1 85 ? -3.566 -15.203 0.134 1 98.38 85 GLY A O 1
ATOM 678 N N . ASN A 1 86 ? -4.766 -14.859 1.949 1 98.25 86 ASN A N 1
ATOM 679 C CA . ASN A 1 86 ? -6.02 -14.844 1.202 1 98.25 86 ASN A CA 1
ATOM 680 C C . ASN A 1 86 ? -6.438 -13.43 0.837 1 98.25 86 ASN A C 1
ATOM 682 O O . ASN A 1 86 ? -6 -12.461 1.468 1 98.25 86 ASN A O 1
ATOM 686 N N . ILE A 1 87 ? -7.25 -13.344 -0.245 1 98.44 87 ILE A N 1
ATOM 687 C CA . ILE A 1 87 ? -7.852 -12.078 -0.65 1 98.44 87 ILE A CA 1
ATOM 688 C C . ILE A 1 87 ? -9.375 -12.164 -0.521 1 98.44 87 ILE A C 1
ATOM 690 O O . ILE A 1 87 ? -10 -13.062 -1.083 1 98.44 87 ILE A O 1
ATOM 694 N N . HIS A 1 88 ? -9.891 -11.297 0.253 1 98.44 88 HIS A N 1
ATOM 695 C CA . HIS A 1 88 ? -11.336 -11.156 0.387 1 98.44 88 HIS A CA 1
ATOM 696 C C . HIS A 1 88 ? -11.836 -9.922 -0.357 1 98.44 88 HIS A C 1
ATOM 698 O O . HIS A 1 88 ? -11.055 -9.016 -0.666 1 98.44 88 HIS A O 1
ATOM 704 N N . ILE A 1 89 ? -13.125 -9.953 -0.641 1 97.75 89 ILE A N 1
ATOM 705 C CA . ILE A 1 89 ? -13.688 -8.914 -1.493 1 97.75 89 ILE A CA 1
ATOM 706 C C . ILE A 1 89 ? -14.891 -8.273 -0.801 1 97.75 89 ILE A C 1
ATOM 708 O O . ILE A 1 89 ? -15.734 -8.977 -0.232 1 97.75 89 ILE A O 1
ATOM 712 N N . VAL A 1 90 ? -14.914 -6.977 -0.813 1 98.25 90 VAL A N 1
ATOM 713 C CA . VAL A 1 90 ? -16.016 -6.215 -0.227 1 98.25 90 VAL A CA 1
ATOM 714 C C . VAL A 1 90 ? -16.719 -5.41 -1.315 1 98.25 90 VAL A C 1
ATOM 716 O O . VAL A 1 90 ? -16.078 -4.781 -2.154 1 98.25 90 VAL A O 1
ATOM 719 N N . LYS A 1 91 ? -17.984 -5.488 -1.321 1 97.38 91 LYS A N 1
ATOM 720 C CA . LYS A 1 91 ? -18.766 -4.613 -2.188 1 97.38 91 LYS A CA 1
ATOM 721 C C . LYS A 1 91 ? -18.828 -3.195 -1.627 1 97.38 91 LYS A C 1
ATOM 723 O O . LYS A 1 91 ? -19.297 -2.982 -0.505 1 97.38 91 LYS A O 1
ATOM 728 N N . ILE A 1 92 ? -18.438 -2.229 -2.383 1 96.56 92 ILE A N 1
ATOM 729 C CA . ILE A 1 92 ? -18.266 -0.875 -1.869 1 96.56 92 ILE A CA 1
ATOM 730 C C . ILE A 1 92 ? -19.625 -0.248 -1.58 1 96.56 92 ILE A C 1
ATOM 732 O O . ILE A 1 92 ? -19.812 0.4 -0.548 1 96.56 92 ILE A O 1
ATOM 736 N N . VAL A 1 93 ? -20.562 -0.431 -2.434 1 95.19 93 VAL A N 1
ATOM 737 C CA . VAL A 1 93 ? -21.859 0.234 -2.348 1 95.19 93 VAL A CA 1
ATOM 738 C C . VAL A 1 93 ? -22.578 -0.19 -1.067 1 95.19 93 VAL A C 1
ATOM 740 O O . VAL A 1 93 ? -23.141 0.647 -0.35 1 95.19 93 VAL A O 1
ATOM 743 N N . THR A 1 94 ? -22.562 -1.445 -0.753 1 97.19 94 THR A N 1
ATOM 744 C CA . THR A 1 94 ? -23.266 -1.939 0.431 1 97.19 94 THR A CA 1
ATOM 745 C C . THR A 1 94 ? -22.297 -2.094 1.601 1 97.19 94 THR A C 1
ATOM 747 O O . THR A 1 94 ? -22.719 -2.256 2.746 1 97.19 94 THR A O 1
ATOM 750 N N . PHE A 1 95 ? -20.984 -2.086 1.274 1 97.81 95 PHE A N 1
ATOM 751 C CA . PHE A 1 95 ? -19.891 -2.26 2.225 1 97.81 95 PHE A CA 1
ATOM 752 C C . PHE A 1 95 ? -20.031 -3.576 2.979 1 97.81 95 PHE A C 1
ATOM 754 O O . PHE A 1 95 ? -20 -3.6 4.211 1 97.81 95 PHE A O 1
ATOM 761 N N . GLU A 1 96 ? -20.266 -4.637 2.23 1 97.81 96 GLU A N 1
ATOM 762 C CA . GLU A 1 96 ? -20.438 -6 2.734 1 97.81 96 GLU A CA 1
ATOM 763 C C . GLU A 1 96 ? -19.406 -6.945 2.105 1 97.81 96 GLU A C 1
ATOM 765 O O . GLU A 1 96 ? -19.047 -6.785 0.94 1 97.81 96 GLU A O 1
ATOM 770 N N . LEU A 1 97 ? -19.062 -7.852 2.922 1 97.62 97 LEU A N 1
ATOM 771 C CA . LEU A 1 97 ? -18.125 -8.875 2.439 1 97.62 97 LEU A CA 1
ATOM 772 C C . LEU A 1 97 ? -18.797 -9.75 1.383 1 97.62 97 LEU A C 1
ATOM 774 O O . LEU A 1 97 ? -19.922 -10.219 1.575 1 97.62 97 LEU A O 1
ATOM 778 N N . SER A 1 98 ? -18.109 -9.922 0.281 1 95.81 98 SER A N 1
ATOM 779 C CA . SER A 1 98 ? -18.562 -10.859 -0.739 1 95.81 98 SER A CA 1
ATOM 780 C C . SER A 1 98 ? -18.281 -12.305 -0.327 1 95.81 98 SER A C 1
ATOM 782 O O . SER A 1 98 ? -17.375 -12.562 0.474 1 95.81 98 SER A O 1
ATOM 784 N N . GLY A 1 99 ? -19.016 -13.25 -0.849 1 93.75 99 GLY A N 1
ATOM 785 C CA . GLY A 1 99 ? -18.734 -14.664 -0.632 1 93.75 99 GLY A CA 1
ATOM 786 C C . GLY A 1 99 ? -17.547 -15.172 -1.421 1 93.75 99 GLY A C 1
ATOM 787 O O . GLY A 1 99 ? -17.016 -16.25 -1.138 1 93.75 99 GLY A O 1
ATOM 788 N N . TYR A 1 100 ? -17.109 -14.406 -2.35 1 93.56 100 TYR A N 1
ATOM 789 C CA . TYR A 1 100 ? -15.969 -14.781 -3.17 1 93.56 100 TYR A CA 1
ATOM 790 C C . TYR A 1 100 ? -14.664 -14.461 -2.457 1 93.56 100 TYR A C 1
ATOM 792 O O . TYR A 1 100 ? -14.5 -13.375 -1.897 1 93.56 100 TYR A O 1
ATOM 800 N N . CYS A 1 101 ? -13.742 -15.367 -2.402 1 96.12 101 CYS A N 1
ATOM 801 C CA . CYS A 1 101 ? -12.422 -15.25 -1.796 1 96.12 101 CYS A CA 1
ATOM 802 C C . CYS A 1 101 ? -11.359 -15.922 -2.662 1 96.12 101 CYS A C 1
ATOM 804 O O . CYS A 1 101 ? -11.602 -17 -3.225 1 96.12 101 CYS A O 1
ATOM 806 N N . ILE A 1 102 ? -10.297 -15.336 -2.816 1 95.88 102 ILE A N 1
ATOM 807 C CA . ILE A 1 102 ? -9.148 -15.961 -3.463 1 95.88 102 ILE A CA 1
ATOM 808 C C . ILE A 1 102 ? -8.266 -16.641 -2.412 1 95.88 102 ILE A C 1
ATOM 810 O O . ILE A 1 102 ? -7.496 -15.961 -1.719 1 95.88 102 ILE A O 1
ATOM 814 N N . ASN A 1 103 ? -8.289 -17.891 -2.408 1 96.06 103 ASN A N 1
ATOM 815 C CA . ASN A 1 103 ? -7.453 -18.641 -1.476 1 96.06 103 ASN A CA 1
ATOM 816 C C . ASN A 1 103 ? -6.012 -18.75 -1.968 1 96.06 103 ASN A C 1
ATOM 818 O O . ASN A 1 103 ? -5.773 -18.969 -3.154 1 96.06 103 ASN A O 1
ATOM 822 N N . TRP A 1 104 ? -5.141 -18.594 -0.958 1 95.38 104 TRP A N 1
ATOM 823 C CA . TRP A 1 104 ? -3.73 -18.594 -1.326 1 95.38 104 TRP A CA 1
ATOM 824 C C . TRP A 1 104 ? -3.363 -19.875 -2.08 1 95.38 104 TRP A C 1
ATOM 826 O O . TRP A 1 104 ? -2.57 -19.844 -3.023 1 95.38 104 TRP A O 1
ATOM 836 N N . ASN A 1 105 ? -3.898 -21 -1.704 1 92.94 105 ASN A N 1
ATOM 837 C CA . ASN A 1 105 ? -3.559 -22.266 -2.33 1 92.94 105 ASN A CA 1
ATOM 838 C C . ASN A 1 105 ? -3.99 -22.312 -3.793 1 92.94 105 ASN A C 1
ATOM 840 O O . ASN A 1 105 ? -3.303 -22.891 -4.633 1 92.94 105 ASN A O 1
ATOM 844 N N . LYS A 1 106 ? -5.074 -21.734 -4.121 1 91.5 106 LYS A N 1
ATOM 845 C CA . LYS A 1 106 ? -5.531 -21.641 -5.508 1 91.5 106 LYS A CA 1
ATOM 846 C C . LYS A 1 106 ? -4.711 -20.625 -6.289 1 91.5 106 LYS A C 1
ATOM 848 O O . LYS A 1 106 ? -4.41 -20.828 -7.469 1 91.5 106 LYS A O 1
ATOM 853 N N . ALA A 1 107 ? -4.387 -19.562 -5.617 1 92.12 107 ALA A N 1
ATOM 854 C CA . ALA A 1 107 ? -3.646 -18.484 -6.27 1 92.12 107 ALA A CA 1
ATOM 855 C C . ALA A 1 107 ? -2.258 -18.953 -6.695 1 92.12 107 ALA A C 1
ATOM 857 O O . ALA A 1 107 ? -1.76 -18.562 -7.754 1 92.12 107 ALA A O 1
ATOM 858 N N . ILE A 1 108 ? -1.64 -19.797 -5.875 1 90.19 108 ILE A N 1
ATOM 859 C CA . ILE A 1 108 ? -0.252 -20.125 -6.184 1 90.19 108 ILE A CA 1
ATOM 860 C C . ILE A 1 108 ? -0.166 -21.562 -6.711 1 90.19 108 ILE A C 1
ATOM 862 O O . ILE A 1 108 ? 0.923 -22.141 -6.789 1 90.19 108 ILE A O 1
ATOM 866 N N . GLU A 1 109 ? -1.243 -22.234 -6.895 1 81.5 109 GLU A N 1
ATOM 867 C CA . GLU A 1 109 ? -1.347 -23.656 -7.23 1 81.5 109 GLU A CA 1
ATOM 868 C C . GLU A 1 109 ? -0.441 -24.016 -8.406 1 81.5 109 GLU A C 1
ATOM 870 O O . GLU A 1 109 ? 0.154 -25.094 -8.43 1 81.5 109 GLU A O 1
ATOM 875 N N . LEU A 1 110 ? -0.211 -23.172 -9.297 1 73.12 110 LEU A N 1
ATOM 876 C CA . LEU A 1 110 ? 0.553 -23.469 -10.508 1 73.12 110 LEU A CA 1
ATOM 877 C C . LEU A 1 110 ? 2.039 -23.219 -10.281 1 73.12 110 LEU A C 1
ATOM 879 O O . LEU A 1 110 ? 2.877 -23.688 -11.062 1 73.12 110 LEU A O 1
ATOM 883 N N . SER A 1 111 ? 2.344 -22.5 -9.203 1 71.94 111 SER A N 1
ATOM 884 C CA . SER A 1 111 ? 3.73 -22.078 -9.039 1 71.94 111 SER A CA 1
ATOM 885 C C . SER A 1 111 ? 4.434 -22.875 -7.949 1 71.94 111 SER A C 1
ATOM 887 O O . SER A 1 111 ? 5.543 -23.375 -8.148 1 71.94 111 SER A O 1
ATOM 889 N N . ARG A 1 112 ? 3.83 -22.906 -6.773 1 72.88 112 ARG A N 1
ATOM 890 C CA . ARG A 1 112 ? 4.477 -23.516 -5.617 1 72.88 112 ARG A CA 1
ATOM 891 C C . ARG A 1 112 ? 3.447 -24.109 -4.66 1 72.88 112 ARG A C 1
ATOM 893 O O . ARG A 1 112 ? 2.275 -23.734 -4.691 1 72.88 112 ARG A O 1
ATOM 900 N N . LYS A 1 113 ? 4.023 -25 -3.871 1 78.38 113 LYS A N 1
ATOM 901 C CA . LYS A 1 113 ? 3.127 -25.672 -2.934 1 78.38 113 LYS A CA 1
ATOM 902 C C . LYS A 1 113 ? 3.271 -25.109 -1.526 1 78.38 113 LYS A C 1
ATOM 904 O O . LYS A 1 113 ? 2.393 -25.281 -0.682 1 78.38 113 LYS A O 1
ATOM 909 N N . THR A 1 114 ? 4.344 -24.391 -1.357 1 91.12 114 THR A N 1
ATOM 910 C CA . THR A 1 114 ? 4.562 -23.859 -0.013 1 91.12 114 THR A CA 1
ATOM 911 C C . THR A 1 114 ? 3.775 -22.578 0.202 1 91.12 114 THR A C 1
ATOM 913 O O . THR A 1 114 ? 3.639 -21.766 -0.716 1 91.12 114 THR A O 1
ATOM 916 N N . HIS A 1 115 ? 3.244 -22.438 1.388 1 95.5 115 HIS A N 1
ATOM 917 C CA . HIS A 1 115 ? 2.475 -21.25 1.735 1 95.5 115 HIS A CA 1
ATOM 918 C C . HIS A 1 115 ? 3.268 -19.984 1.456 1 95.5 115 HIS A C 1
ATOM 920 O O . HIS A 1 115 ? 4.41 -19.844 1.898 1 95.5 115 HIS A O 1
ATOM 926 N N . PRO A 1 116 ? 2.748 -19.062 0.799 1 95.44 116 PRO A N 1
ATOM 927 C CA . PRO A 1 116 ? 3.498 -17.891 0.333 1 95.44 116 PRO A CA 1
ATOM 928 C C . PRO A 1 116 ? 3.598 -16.797 1.391 1 95.44 116 PRO A C 1
ATOM 930 O O . PRO A 1 116 ? 4.277 -15.789 1.178 1 95.44 116 PRO A O 1
ATOM 933 N N . GLY A 1 117 ? 2.889 -16.953 2.594 1 97.75 117 GLY A N 1
ATOM 934 C CA . GLY A 1 117 ? 2.865 -15.93 3.627 1 97.75 117 GLY A CA 1
ATOM 935 C C . GLY A 1 117 ? 1.822 -14.852 3.379 1 97.75 117 GLY A C 1
ATOM 936 O O . GLY A 1 117 ? 0.871 -15.07 2.625 1 97.75 117 GLY A O 1
ATOM 937 N N . ALA A 1 118 ? 1.978 -13.758 4.043 1 98.69 118 ALA A 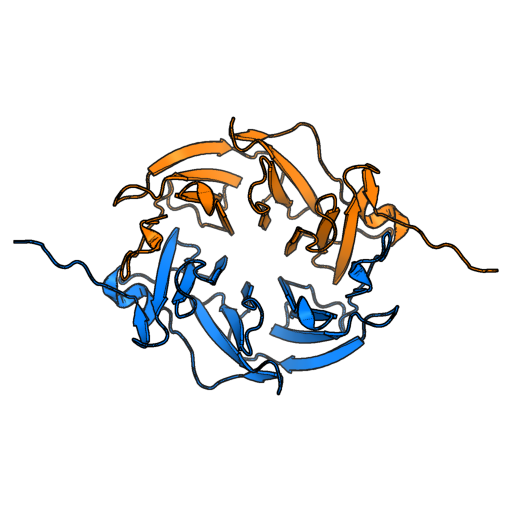N 1
ATOM 938 C CA . ALA A 1 118 ? 1.016 -12.656 4.02 1 98.69 118 ALA A CA 1
ATOM 939 C C . ALA A 1 118 ? 0.971 -11.992 2.646 1 98.69 118 ALA A C 1
ATOM 941 O O . ALA A 1 118 ? 1.955 -12.023 1.903 1 98.69 118 ALA A O 1
ATOM 942 N N . VAL A 1 119 ? -0.156 -11.414 2.285 1 98.69 119 VAL A N 1
ATOM 943 C CA . VAL A 1 119 ? -0.246 -10.516 1.143 1 98.69 119 VAL A CA 1
ATOM 944 C C . VAL A 1 119 ? 0.399 -9.172 1.49 1 98.69 119 VAL A C 1
ATOM 946 O O . VAL A 1 119 ? 0.07 -8.57 2.512 1 98.69 119 VAL A O 1
ATOM 949 N N . VAL A 1 120 ? 1.299 -8.68 0.619 1 98.69 120 VAL A N 1
ATOM 950 C CA . VAL A 1 120 ? 1.98 -7.43 0.945 1 98.69 120 VAL A CA 1
ATOM 951 C C . VAL A 1 120 ? 1.666 -6.379 -0.116 1 98.69 120 VAL A C 1
ATOM 953 O O . VAL A 1 120 ? 2.014 -5.207 0.043 1 98.69 120 VAL A O 1
ATOM 956 N N . HIS A 1 121 ? 0.991 -6.84 -1.173 1 97.75 121 HIS A N 1
ATOM 957 C CA . HIS A 1 121 ? 0.688 -5.898 -2.242 1 97.75 121 HIS A CA 1
ATOM 958 C C . HIS A 1 121 ? -0.518 -6.355 -3.057 1 97.75 121 HIS A C 1
ATOM 960 O O . HIS A 1 121 ? -0.642 -7.539 -3.379 1 97.75 121 HIS A O 1
ATOM 966 N N . LEU A 1 122 ? -1.353 -5.449 -3.412 1 96.62 122 LEU A N 1
ATOM 967 C CA . LEU A 1 122 ? -2.436 -5.629 -4.375 1 96.62 122 LEU A CA 1
ATOM 968 C C . LEU A 1 122 ? -2.49 -4.461 -5.352 1 96.62 122 LEU A C 1
ATOM 970 O O . LEU A 1 122 ? -2.348 -3.301 -4.953 1 96.62 122 LEU A O 1
ATOM 974 N N . SER A 1 123 ? -2.629 -4.781 -6.586 1 93.19 123 SER A N 1
ATOM 975 C CA . SER A 1 123 ? -2.838 -3.734 -7.582 1 93.19 123 SER A CA 1
ATOM 976 C C . SER A 1 123 ? -3.512 -4.285 -8.836 1 93.19 123 SER A C 1
ATOM 978 O O . SER A 1 123 ? -3.525 -5.5 -9.055 1 93.19 123 SER A O 1
ATOM 980 N N . GLU A 1 124 ? -4.094 -3.369 -9.5 1 85.69 124 GLU A N 1
ATOM 981 C CA . GLU A 1 124 ? -4.68 -3.762 -10.781 1 85.69 124 GLU A CA 1
ATOM 982 C C . GLU A 1 124 ? -3.604 -3.945 -11.844 1 85.69 124 GLU A C 1
ATOM 984 O O . GLU A 1 124 ? -2.48 -3.461 -11.688 1 85.69 124 GLU A O 1
ATOM 989 N N . ASN A 1 125 ? -4.016 -4.738 -12.805 1 74.69 125 ASN A N 1
ATOM 990 C CA . ASN A 1 125 ? -3.201 -4.793 -14.008 1 74.69 125 ASN A CA 1
ATOM 991 C C . ASN A 1 125 ? -3.564 -3.672 -14.984 1 74.69 125 ASN A C 1
ATOM 993 O O . ASN A 1 125 ? -4.711 -3.576 -15.422 1 74.69 125 ASN A O 1
ATOM 997 N N . PRO A 1 126 ? -2.596 -2.814 -15.195 1 65.19 126 PRO A N 1
ATOM 998 C CA . PRO A 1 126 ? -2.941 -1.659 -16.031 1 65.19 126 PRO A CA 1
ATOM 999 C C . PRO A 1 126 ? -3.367 -2.057 -17.438 1 65.19 126 PRO A C 1
ATOM 1001 O O . PRO A 1 126 ? -4.113 -1.322 -18.094 1 65.19 126 PRO A O 1
ATOM 1004 N N . VAL A 1 127 ? -2.949 -3.193 -17.828 1 67.81 127 VAL A N 1
ATOM 1005 C CA . VAL A 1 127 ? -3.182 -3.582 -19.219 1 67.81 127 VAL A CA 1
ATOM 1006 C C . VAL A 1 127 ? -4.441 -4.438 -19.312 1 67.81 127 VAL A C 1
ATOM 1008 O O . VAL A 1 127 ? -5.145 -4.414 -20.328 1 67.81 127 VAL A O 1
ATOM 1011 N N . ASP A 1 128 ? -4.816 -5.051 -18.266 1 75.12 128 ASP A N 1
ATOM 1012 C CA . ASP A 1 128 ? -5.949 -5.973 -18.281 1 75.12 128 ASP A CA 1
ATOM 1013 C C . ASP A 1 128 ? -6.801 -5.809 -17.016 1 75.12 128 ASP A C 1
ATOM 1015 O O . ASP A 1 128 ? -6.492 -6.383 -15.977 1 75.12 128 ASP A O 1
ATOM 1019 N N . PRO A 1 129 ? -7.883 -5.043 -17.094 1 75.5 129 PRO A N 1
ATOM 1020 C CA . PRO A 1 129 ? -8.719 -4.75 -15.922 1 75.5 129 PRO A CA 1
ATOM 1021 C C . PRO A 1 129 ? -9.305 -6.008 -15.289 1 75.5 129 PRO A C 1
ATOM 1023 O O . PRO A 1 129 ? -9.734 -5.98 -14.133 1 75.5 129 PRO A O 1
ATOM 1026 N N . GLY A 1 130 ? -9.25 -7.109 -15.844 1 81 130 GLY A N 1
ATOM 1027 C CA . GLY A 1 130 ? -9.789 -8.352 -15.305 1 81 130 GLY A CA 1
ATOM 1028 C C . GLY A 1 130 ? -8.773 -9.133 -14.492 1 81 130 GLY A C 1
ATOM 1029 O O . GLY A 1 130 ? -9.047 -10.258 -14.062 1 81 130 GLY A O 1
ATOM 1030 N N . LYS A 1 131 ? -7.703 -8.469 -14.211 1 87.81 131 LYS A N 1
ATOM 1031 C CA . LYS A 1 131 ? -6.652 -9.18 -13.484 1 87.81 131 LYS A CA 1
ATOM 1032 C C . LYS A 1 131 ? -6.219 -8.406 -12.242 1 87.81 131 LYS A C 1
ATOM 1034 O O . LYS A 1 131 ? -6.293 -7.18 -12.219 1 87.81 131 LYS A O 1
ATOM 1039 N N . LEU A 1 132 ? -5.852 -9.164 -11.234 1 91.69 132 LEU A N 1
ATOM 1040 C CA . LEU A 1 132 ? -5.348 -8.625 -9.977 1 91.69 132 LEU A CA 1
ATOM 1041 C C . LEU A 1 132 ? -3.932 -9.125 -9.703 1 91.69 132 LEU A C 1
ATOM 1043 O O . LEU A 1 132 ? -3.68 -10.328 -9.711 1 91.69 132 LEU A O 1
ATOM 1047 N N . LEU A 1 133 ? -3.051 -8.211 -9.57 1 91.94 133 LEU A N 1
ATOM 1048 C CA . LEU A 1 133 ? -1.698 -8.578 -9.172 1 91.94 133 LEU A CA 1
ATOM 1049 C C . LEU A 1 133 ? -1.602 -8.742 -7.66 1 91.94 133 LEU A C 1
ATOM 1051 O O . LEU A 1 133 ? -1.985 -7.848 -6.906 1 91.94 133 LEU A O 1
ATOM 1055 N N . ILE A 1 134 ? -1.108 -9.852 -7.246 1 95.25 134 ILE A N 1
ATOM 1056 C CA . ILE A 1 134 ? -0.943 -10.195 -5.84 1 95.25 134 ILE A CA 1
ATOM 1057 C C . ILE A 1 134 ? 0.538 -10.398 -5.527 1 95.25 134 ILE A C 1
ATOM 1059 O O . ILE A 1 134 ? 1.221 -11.164 -6.203 1 95.25 134 ILE A O 1
ATOM 1063 N N . GLY A 1 135 ? 1.026 -9.672 -4.566 1 96.06 135 GLY A N 1
ATOM 1064 C CA . GLY A 1 135 ? 2.371 -9.875 -4.051 1 96.06 135 GLY A CA 1
ATOM 1065 C C . GLY A 1 135 ? 2.391 -10.43 -2.641 1 96.06 135 GLY A C 1
ATOM 1066 O O . GLY A 1 135 ? 1.699 -9.922 -1.758 1 96.06 135 GLY A O 1
ATOM 1067 N N . TYR A 1 136 ? 3.203 -11.484 -2.502 1 97.31 136 TYR A N 1
ATOM 1068 C CA . TYR A 1 136 ? 3.279 -12.141 -1.205 1 97.31 136 TYR A CA 1
ATOM 1069 C C . TYR A 1 136 ? 4.602 -11.836 -0.512 1 97.31 136 TYR A C 1
ATOM 1071 O O . TYR A 1 136 ? 5.578 -11.461 -1.164 1 97.31 136 TYR A O 1
ATOM 1079 N N . GLU A 1 137 ? 4.59 -12.039 0.776 1 98.06 137 GLU A N 1
ATOM 1080 C CA . GLU A 1 137 ? 5.754 -11.852 1.639 1 98.06 137 GLU A CA 1
ATOM 1081 C C . GLU A 1 137 ? 6.906 -12.758 1.206 1 98.06 137 GLU A C 1
ATOM 1083 O O . GLU A 1 137 ? 8.078 -12.398 1.383 1 98.06 137 GLU A O 1
ATOM 1088 N N . SER A 1 138 ? 6.656 -13.828 0.573 1 96 138 SER A N 1
ATOM 1089 C CA . SER A 1 138 ? 7.668 -14.781 0.126 1 96 138 SER A CA 1
ATOM 1090 C C . SER A 1 138 ? 8.398 -14.273 -1.113 1 96 138 SER A C 1
ATOM 1092 O O . SER A 1 138 ? 9.438 -14.82 -1.498 1 96 138 SER A O 1
ATOM 1094 N N . GLY A 1 139 ? 7.832 -13.289 -1.753 1 95.19 139 GLY A N 1
ATOM 1095 C CA . GLY A 1 139 ? 8.359 -12.836 -3.027 1 95.19 139 GLY A CA 1
ATOM 1096 C C . GLY A 1 139 ? 7.59 -13.367 -4.219 1 95.19 139 GLY A C 1
ATOM 1097 O O . GLY A 1 139 ? 7.848 -12.969 -5.359 1 95.19 139 GLY A O 1
ATOM 1098 N N . GLN A 1 140 ? 6.598 -14.219 -3.951 1 93.19 140 GLN A N 1
ATOM 1099 C CA . GLN A 1 140 ? 5.758 -14.734 -5.027 1 93.19 140 GLN A CA 1
ATOM 1100 C C . GLN A 1 140 ? 4.812 -13.648 -5.547 1 93.19 140 GLN A C 1
ATOM 1102 O O . GLN A 1 140 ? 4.125 -12.992 -4.762 1 93.19 140 GLN A O 1
ATOM 1107 N N . LEU A 1 141 ? 4.84 -13.484 -6.852 1 92.56 141 LEU A N 1
ATOM 1108 C CA . LEU A 1 141 ? 3.896 -12.609 -7.543 1 92.56 141 LEU A CA 1
ATOM 1109 C C . LEU A 1 141 ? 2.941 -13.422 -8.406 1 92.56 141 LEU A C 1
ATOM 1111 O O . LEU A 1 141 ? 3.373 -14.305 -9.156 1 92.56 141 LEU A O 1
ATOM 1115 N N . VAL A 1 142 ? 1.675 -13.094 -8.273 1 91.38 142 VAL A N 1
ATOM 1116 C CA . VAL A 1 142 ? 0.648 -13.844 -9 1 91.38 142 VAL A CA 1
ATOM 1117 C C . VAL A 1 142 ? -0.288 -12.875 -9.711 1 91.38 142 VAL A C 1
ATOM 1119 O O . VAL A 1 142 ? -0.685 -11.852 -9.148 1 91.38 142 VAL A O 1
ATOM 1122 N N . LEU A 1 143 ? -0.535 -13.156 -10.938 1 89.62 143 LEU A N 1
ATOM 1123 C CA . LEU A 1 143 ? -1.592 -12.461 -11.672 1 89.62 143 LEU A CA 1
ATOM 1124 C C . LEU A 1 143 ? -2.873 -13.281 -11.688 1 89.62 143 LEU A C 1
ATOM 1126 O O . LEU A 1 143 ? -2.967 -14.273 -12.422 1 89.62 143 LEU A O 1
ATOM 1130 N N . TRP A 1 144 ? -3.801 -12.852 -10.922 1 91.62 144 TRP A N 1
ATOM 1131 C CA . TRP A 1 144 ? -5.066 -13.57 -10.812 1 91.62 144 TRP A CA 1
ATOM 1132 C C . TRP A 1 144 ? -6.059 -13.086 -11.867 1 91.62 144 TRP A C 1
ATOM 1134 O O . TRP A 1 144 ? -6.246 -11.883 -12.047 1 91.62 144 TRP A O 1
ATOM 1144 N N . ASP A 1 145 ? -6.707 -13.977 -12.5 1 87.44 145 ASP A N 1
ATOM 1145 C CA . ASP A 1 145 ? -7.73 -13.703 -13.5 1 87.44 145 ASP A CA 1
ATOM 1146 C C . ASP A 1 145 ? -9.125 -13.984 -12.953 1 87.44 145 ASP A C 1
ATOM 1148 O O . ASP A 1 145 ? -9.477 -15.141 -12.695 1 87.44 145 ASP A O 1
ATOM 1152 N N . PHE A 1 146 ? -9.891 -12.984 -12.867 1 85.81 146 PHE A N 1
ATOM 1153 C CA . PHE A 1 146 ? -11.219 -13.125 -12.281 1 85.81 146 PHE A CA 1
ATOM 1154 C C . PHE A 1 146 ? -12.125 -13.953 -13.188 1 85.81 146 PHE A C 1
ATOM 1156 O O . PHE A 1 146 ? -13.039 -14.625 -12.711 1 85.81 146 PHE A O 1
ATOM 1163 N N . LYS A 1 147 ? -11.891 -13.859 -14.469 1 80.69 147 LYS A N 1
ATOM 1164 C CA . LYS A 1 147 ? -12.719 -14.609 -15.406 1 80.69 147 LYS A CA 1
ATOM 1165 C C . LYS A 1 147 ? -12.406 -16.109 -15.336 1 80.69 147 LYS A C 1
ATOM 1167 O O . LYS A 1 147 ? -13.32 -16.938 -15.312 1 80.69 147 LYS A O 1
ATOM 1172 N N . ALA A 1 148 ? -11.141 -16.453 -15.18 1 73.75 148 ALA A N 1
ATOM 1173 C CA . ALA A 1 148 ? -10.727 -17.859 -15.164 1 73.75 148 ALA A CA 1
ATOM 1174 C C . ALA A 1 148 ? -10.727 -18.422 -13.742 1 73.75 148 ALA A C 1
ATOM 1176 O O . ALA A 1 148 ? -10.633 -19.625 -13.547 1 73.75 148 ALA A O 1
ATOM 1177 N N . CYS A 1 149 ? -11.016 -17.625 -12.828 1 70.31 149 CYS A N 1
ATOM 1178 C CA . CYS A 1 149 ? -10.969 -17.969 -11.414 1 70.31 149 CYS A CA 1
ATOM 1179 C C . CYS A 1 149 ? -9.703 -18.75 -11.086 1 70.31 149 CYS A C 1
ATOM 1181 O O . CYS A 1 149 ? -9.766 -19.766 -10.391 1 70.31 149 CYS A O 1
ATOM 1183 N N . CYS A 1 150 ? -8.727 -18.484 -11.836 1 69.31 150 CYS A N 1
ATOM 1184 C CA . CYS A 1 150 ? -7.441 -19.125 -11.562 1 69.31 150 CYS A CA 1
ATOM 1185 C C . CYS A 1 150 ? -6.285 -18.172 -11.859 1 69.31 150 CYS A C 1
ATOM 1187 O O . CYS A 1 150 ? -6.48 -17.109 -12.453 1 69.31 150 CYS A O 1
ATOM 1189 N N . ALA A 1 151 ? -5.168 -18.688 -11.352 1 70.81 151 ALA A N 1
ATOM 1190 C CA . ALA A 1 151 ? -3.955 -17.984 -11.75 1 70.81 151 ALA A CA 1
ATOM 1191 C C . ALA A 1 151 ? -3.682 -18.141 -13.242 1 70.81 151 ALA A C 1
ATOM 1193 O O . ALA A 1 151 ? -3.889 -19.219 -13.797 1 70.81 151 ALA A O 1
ATOM 1194 N N . ASP A 1 152 ? -3.641 -17.25 -14.141 1 55.53 152 ASP A N 1
ATOM 1195 C CA . ASP A 1 152 ? -3.445 -17.312 -15.586 1 55.53 152 ASP A CA 1
ATOM 1196 C C . ASP A 1 152 ? -2.059 -17.844 -15.938 1 55.53 152 ASP A C 1
ATOM 1198 O O . ASP A 1 152 ? -1.052 -17.359 -15.414 1 55.53 152 ASP A O 1
ATOM 1202 N N . VAL A 1 153 ? -2.137 -19.391 -16.656 1 48.53 153 VAL A N 1
ATOM 1203 C CA . VAL A 1 153 ? -0.933 -20.094 -17.094 1 48.53 153 VAL A CA 1
ATOM 1204 C C . VAL A 1 153 ? -0.811 -20 -18.625 1 48.53 153 VAL A C 1
ATOM 1206 O O . VAL A 1 153 ? -1.614 -20.594 -19.344 1 48.53 153 VAL A O 1
ATOM 1209 N N . ARG A 1 154 ? -0.863 -19.203 -19.578 1 42.16 154 ARG A N 1
ATOM 1210 C CA . ARG A 1 154 ? -0.816 -19.547 -20.984 1 42.16 154 ARG A CA 1
ATOM 1211 C C . ARG A 1 154 ? 0.619 -19.797 -21.453 1 42.16 154 ARG A C 1
ATOM 1213 O O . ARG A 1 154 ? 1.4 -18.859 -21.594 1 42.16 154 ARG A O 1
ATOM 1220 N N . TYR A 1 155 ? 1.505 -20.641 -21.047 1 36.09 155 TYR A N 1
ATOM 1221 C CA . TYR A 1 155 ? 2.689 -20.969 -21.828 1 36.09 155 TYR A CA 1
ATOM 1222 C C . TYR A 1 155 ? 2.307 -21.688 -23.125 1 36.09 155 TYR A C 1
ATOM 1224 O O . TYR A 1 155 ? 1.777 -22.797 -23.078 1 36.09 155 TYR A O 1
ATOM 1232 N N . GLN A 1 156 ? 1.664 -21.219 -24.156 1 30.61 156 GLN A N 1
ATOM 1233 C CA . GLN A 1 156 ? 1.77 -22.094 -25.312 1 30.61 156 GLN A CA 1
ATOM 1234 C C . GLN A 1 156 ? 3.229 -22.328 -25.703 1 30.61 156 GLN A C 1
ATOM 1236 O O . GLN A 1 156 ? 4.004 -21.375 -25.828 1 30.61 156 GLN A O 1
ATOM 1241 N N . ALA A 1 157 ? 3.918 -23.5 -25.344 1 30.31 157 ALA A N 1
ATOM 1242 C CA . ALA A 1 157 ? 5.023 -24.188 -26.016 1 30.31 157 ALA A CA 1
ATOM 1243 C C . ALA A 1 157 ? 4.953 -24 -27.531 1 30.31 157 ALA A C 1
ATOM 1245 O O . ALA A 1 157 ? 3.943 -24.344 -28.156 1 30.31 157 ALA A O 1
ATOM 1246 N N . THR A 1 158 ? 5.273 -22.797 -28.094 1 29 158 THR A N 1
ATOM 1247 C CA . THR A 1 158 ? 5.5 -23.062 -29.5 1 29 158 THR A CA 1
ATOM 1248 C C . THR A 1 158 ? 6.379 -24.297 -29.688 1 29 158 THR A C 1
ATOM 1250 O O . THR A 1 158 ? 7.398 -24.453 -29.016 1 29 158 THR A O 1
ATOM 1253 N N . ASP A 1 159 ? 5.863 -25.344 -30.359 1 28.48 159 ASP A N 1
ATOM 1254 C CA . ASP A 1 159 ? 6.594 -26.391 -31.062 1 28.48 159 ASP A CA 1
ATOM 1255 C C . ASP A 1 159 ? 7.703 -25.812 -31.938 1 28.48 159 ASP A C 1
ATOM 1257 O O . ASP A 1 159 ? 7.512 -24.781 -32.594 1 28.48 159 ASP A O 1
ATOM 1261 N N . LEU B 1 1 ? 3.551 -2.676 -23.312 1 28.89 1 LEU B N 1
ATOM 1262 C CA . LEU B 1 1 ? 4.523 -3.061 -22.297 1 28.89 1 LEU B CA 1
ATOM 1263 C C . LEU B 1 1 ? 4.297 -4.496 -21.844 1 28.89 1 LEU B C 1
ATOM 1265 O O . LEU B 1 1 ? 3.256 -4.809 -21.25 1 28.89 1 LEU B O 1
ATOM 1269 N N . ASN B 1 2 ? 4.789 -5.371 -22.594 1 34.03 2 ASN B N 1
ATOM 1270 C CA . ASN B 1 2 ? 4.77 -6.816 -22.391 1 34.03 2 ASN B CA 1
ATOM 1271 C C . ASN B 1 2 ? 5.344 -7.211 -21.031 1 34.03 2 ASN B C 1
ATOM 1273 O O . ASN B 1 2 ? 6.562 -7.207 -20.844 1 34.03 2 ASN B O 1
ATOM 1277 N N . TYR B 1 3 ? 4.961 -6.602 -19.984 1 45.94 3 TYR B N 1
ATOM 1278 C CA . TYR B 1 3 ? 5.469 -7 -18.688 1 45.94 3 TYR B CA 1
ATOM 1279 C C . TYR B 1 3 ? 5.262 -8.492 -18.453 1 45.94 3 TYR B C 1
ATOM 1281 O O . TYR B 1 3 ? 4.293 -9.078 -18.938 1 45.94 3 TYR B O 1
ATOM 1289 N N . SER B 1 4 ? 6.469 -9.055 -18.359 1 47.59 4 SER B N 1
ATOM 1290 C CA . SER B 1 4 ? 6.363 -10.477 -18.062 1 47.59 4 SER B CA 1
ATOM 1291 C C . SER B 1 4 ? 5.211 -10.758 -17.109 1 47.59 4 SER B C 1
ATOM 1293 O O . SER B 1 4 ? 4.633 -11.844 -17.125 1 47.59 4 SER B O 1
ATOM 1295 N N . ILE B 1 5 ? 5.023 -9.82 -16.266 1 49.78 5 ILE B N 1
ATOM 1296 C CA . ILE B 1 5 ? 3.93 -10.086 -15.344 1 49.78 5 ILE B CA 1
ATOM 1297 C C . ILE B 1 5 ? 2.594 -9.953 -16.062 1 49.78 5 ILE B C 1
ATOM 1299 O O . ILE B 1 5 ? 1.584 -10.508 -15.633 1 49.78 5 ILE B O 1
ATOM 1303 N N . GLY B 1 6 ? 2.658 -9.32 -17.312 1 44.31 6 GLY B N 1
ATOM 1304 C CA . GLY B 1 6 ? 1.451 -9.148 -18.109 1 44.31 6 GLY B CA 1
ATOM 1305 C C . GLY B 1 6 ? 0.976 -10.43 -18.766 1 44.31 6 GLY B C 1
ATOM 1306 O O . GLY B 1 6 ? -0.093 -10.461 -19.375 1 44.31 6 GLY B O 1
ATOM 1307 N N . ARG B 1 7 ? 1.941 -11.242 -18.875 1 41.25 7 ARG B N 1
ATOM 1308 C CA . ARG B 1 7 ? 1.477 -12.438 -19.578 1 41.25 7 ARG B CA 1
ATOM 1309 C C . ARG B 1 7 ? 0.714 -13.367 -18.625 1 41.25 7 ARG B C 1
ATOM 1311 O O . ARG B 1 7 ? 1.014 -13.43 -17.438 1 41.25 7 ARG B O 1
ATOM 1318 N N . PRO B 1 8 ? -0.379 -13.758 -18.922 1 41.22 8 PRO B N 1
ATOM 1319 C CA . PRO B 1 8 ? -1.157 -14.727 -18.141 1 41.22 8 PRO B CA 1
ATOM 1320 C C . PRO B 1 8 ? -0.302 -15.859 -17.578 1 41.22 8 PRO B C 1
ATOM 1322 O O . PRO B 1 8 ? 0.562 -16.391 -18.281 1 41.22 8 PRO B O 1
ATOM 1325 N N . GLY B 1 9 ? -0.26 -16.281 -16.359 1 41.72 9 GLY B N 1
ATOM 1326 C CA . GLY B 1 9 ? 0.448 -17.406 -15.766 1 41.72 9 GLY B CA 1
ATOM 1327 C C . GLY B 1 9 ? 1.777 -17.016 -15.148 1 41.72 9 GLY B C 1
ATOM 1328 O O . GLY B 1 9 ? 2.553 -17.875 -14.727 1 41.72 9 GLY B O 1
ATOM 1329 N N . VAL B 1 10 ? 2.223 -15.883 -15.539 1 48.53 10 VAL B N 1
ATOM 1330 C CA . VAL B 1 10 ? 3.58 -15.664 -15.055 1 48.53 10 VAL B CA 1
ATOM 1331 C C . VAL B 1 10 ? 3.551 -15.367 -13.555 1 48.53 10 VAL B C 1
ATOM 1333 O O . VAL B 1 10 ? 2.957 -14.383 -13.117 1 48.53 10 VAL B O 1
ATOM 1336 N N . ASP B 1 11 ? 3.551 -16.406 -12.883 1 69.5 11 ASP B N 1
ATOM 1337 C CA . ASP B 1 11 ? 4.066 -16.484 -11.516 1 69.5 11 ASP B CA 1
ATOM 1338 C C . ASP B 1 11 ? 5.543 -16.094 -11.469 1 69.5 11 ASP B C 1
ATOM 1340 O O . ASP B 1 11 ? 6.359 -16.625 -12.219 1 69.5 11 ASP B O 1
ATOM 1344 N N . VAL B 1 12 ? 5.656 -14.984 -11.039 1 82.81 12 VAL B N 1
ATOM 1345 C CA . VAL B 1 12 ? 7.035 -14.547 -10.859 1 82.81 12 VAL B CA 1
ATOM 1346 C C . VAL B 1 12 ? 7.434 -14.664 -9.391 1 82.81 12 VAL B C 1
ATOM 1348 O O . VAL B 1 12 ? 6.633 -14.367 -8.5 1 82.81 12 VAL B O 1
ATOM 1351 N N . HIS B 1 13 ? 8.594 -15.289 -9.266 1 88.69 13 HIS B N 1
ATOM 1352 C CA . HIS B 1 13 ? 9.109 -15.359 -7.906 1 88.69 13 HIS B CA 1
ATOM 1353 C C . HIS B 1 13 ? 10.359 -14.492 -7.75 1 88.69 13 HIS B C 1
ATOM 1355 O O . HIS B 1 13 ? 11.359 -14.703 -8.43 1 88.69 13 HIS B O 1
ATOM 1361 N N . LEU B 1 14 ? 10.211 -13.5 -6.973 1 92.12 14 LEU B N 1
ATOM 1362 C CA . LEU B 1 14 ? 11.359 -12.688 -6.594 1 92.12 14 LEU B CA 1
ATOM 1363 C C . LEU B 1 14 ? 12.18 -13.383 -5.512 1 92.12 14 LEU B C 1
ATOM 1365 O O . LEU B 1 14 ? 11.812 -13.367 -4.336 1 92.12 14 LEU B O 1
ATOM 1369 N N . ARG B 1 15 ? 13.195 -13.938 -5.926 1 91.44 15 ARG B N 1
ATOM 1370 C CA . ARG B 1 15 ? 14.016 -14.688 -4.98 1 91.44 15 ARG B CA 1
ATOM 1371 C C . ARG B 1 15 ? 15.055 -13.797 -4.316 1 91.44 15 ARG B C 1
ATOM 1373 O O . ARG B 1 15 ? 16.016 -13.375 -4.961 1 91.44 15 ARG B O 1
ATOM 1380 N N . HIS B 1 16 ? 14.828 -13.531 -3.119 1 93.38 16 HIS B N 1
ATOM 1381 C CA . HIS B 1 16 ? 15.734 -12.695 -2.344 1 93.38 16 HIS B CA 1
ATOM 1382 C C . HIS B 1 16 ? 16.766 -13.539 -1.608 1 93.38 16 HIS B C 1
ATOM 1384 O O . HIS B 1 16 ? 16.5 -14.688 -1.263 1 93.38 16 HIS B O 1
ATOM 1390 N N . GLU B 1 17 ? 17.906 -12.977 -1.431 1 88.44 17 GLU B N 1
ATOM 1391 C CA . GLU B 1 17 ? 18.953 -13.656 -0.664 1 88.44 17 GLU B CA 1
ATOM 1392 C C . GLU B 1 17 ? 18.484 -13.93 0.766 1 88.44 17 GLU B C 1
ATOM 1394 O O . GLU B 1 17 ? 17.875 -13.07 1.404 1 88.44 17 GLU B O 1
ATOM 1399 N N . GLY B 1 18 ? 18.766 -15.1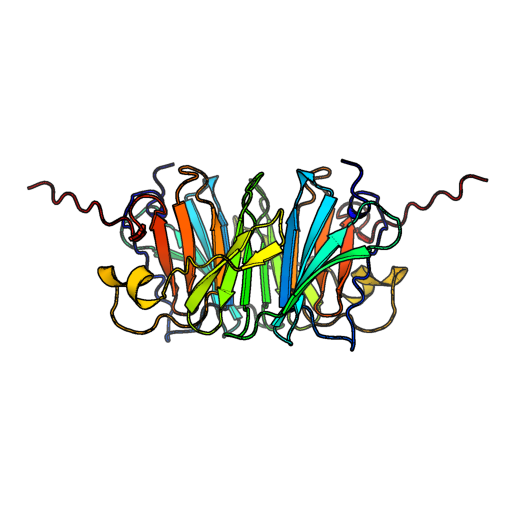33 1.218 1 89.31 18 GLY B N 1
ATOM 1400 C CA . GLY B 1 18 ? 18.453 -15.523 2.582 1 89.31 18 GLY B CA 1
ATOM 1401 C C . GLY B 1 18 ? 16.969 -15.664 2.832 1 89.31 18 GLY B C 1
ATOM 1402 O O . GLY B 1 18 ? 16.516 -15.648 3.98 1 89.31 18 GLY B O 1
ATOM 1403 N N . ASP B 1 19 ? 16.156 -15.578 1.91 1 88.62 19 ASP B N 1
ATOM 1404 C CA . ASP B 1 19 ? 14.711 -15.719 2 1 88.62 19 ASP B CA 1
ATOM 1405 C C . ASP B 1 19 ? 14.102 -14.602 2.838 1 88.62 19 ASP B C 1
ATOM 1407 O O . ASP B 1 19 ? 13.195 -14.836 3.645 1 88.62 19 ASP B O 1
ATOM 1411 N N . ALA B 1 20 ? 14.766 -13.445 2.715 1 94.75 20 ALA B N 1
ATOM 1412 C CA . ALA B 1 20 ? 14.242 -12.289 3.436 1 94.75 20 ALA B CA 1
ATOM 1413 C C . ALA B 1 20 ? 12.797 -11.992 3.025 1 94.75 20 ALA B C 1
ATOM 1415 O O . ALA B 1 20 ? 12.469 -11.992 1.837 1 94.75 20 ALA B O 1
ATOM 1416 N N . ALA B 1 21 ? 11.953 -11.82 4.031 1 97.88 21 ALA B N 1
ATOM 1417 C CA . ALA B 1 21 ? 10.539 -11.547 3.781 1 97.88 21 ALA B CA 1
ATOM 1418 C C . ALA B 1 21 ? 10.359 -10.203 3.07 1 97.88 21 ALA B C 1
ATOM 1420 O O . ALA B 1 21 ? 10.969 -9.211 3.449 1 97.88 21 ALA B O 1
ATOM 1421 N N . VAL B 1 22 ? 9.5 -10.148 2.018 1 98.56 22 VAL B N 1
ATOM 1422 C CA . VAL B 1 22 ? 9.125 -8.898 1.361 1 98.56 22 VAL B CA 1
ATOM 1423 C C . VAL B 1 22 ? 8.102 -8.156 2.219 1 98.56 22 VAL B C 1
ATOM 1425 O O . VAL B 1 22 ? 7.113 -8.742 2.664 1 98.56 22 VAL B O 1
ATOM 1428 N N . VAL B 1 23 ? 8.367 -6.859 2.438 1 98.5 23 VAL B N 1
ATOM 1429 C CA . VAL B 1 23 ? 7.457 -6.113 3.303 1 98.5 23 VAL B CA 1
ATOM 1430 C C . VAL B 1 23 ? 6.645 -5.125 2.473 1 98.5 23 VAL B C 1
ATOM 1432 O O . VAL B 1 23 ? 5.574 -4.684 2.895 1 98.5 23 VAL B O 1
ATOM 1435 N N . ALA B 1 24 ? 7.141 -4.746 1.322 1 98.56 24 ALA B N 1
ATOM 1436 C CA . ALA B 1 24 ? 6.441 -3.812 0.441 1 98.56 24 ALA B CA 1
ATOM 1437 C C . ALA B 1 24 ? 6.93 -3.953 -1 1 98.56 24 ALA B C 1
ATOM 1439 O O . ALA B 1 24 ? 8.07 -4.344 -1.24 1 98.56 24 ALA B O 1
ATOM 1440 N N . LEU B 1 25 ? 6.066 -3.617 -1.941 1 97.5 25 LEU B N 1
ATOM 1441 C CA . LEU B 1 25 ? 6.352 -3.633 -3.371 1 97.5 25 LEU B CA 1
ATOM 1442 C C . LEU B 1 25 ? 5.832 -2.367 -4.043 1 97.5 25 LEU B C 1
ATOM 1444 O O . LEU B 1 25 ? 4.797 -1.825 -3.641 1 97.5 25 LEU B O 1
ATOM 1448 N N . SER B 1 26 ? 6.523 -1.929 -5.027 1 95.94 26 SER B N 1
ATOM 1449 C CA . SER B 1 26 ? 6.051 -0.854 -5.895 1 95.94 26 SER B CA 1
ATOM 1450 C C . SER B 1 26 ? 6.508 -1.063 -7.336 1 95.94 26 SER B C 1
ATOM 1452 O O . SER B 1 26 ? 7.695 -1.274 -7.59 1 95.94 26 SER B O 1
ATOM 1454 N N . PHE B 1 27 ? 5.605 -0.931 -8.258 1 90.75 27 PHE B N 1
ATOM 1455 C CA . PHE B 1 27 ? 5.902 -1.193 -9.664 1 90.75 27 PHE B CA 1
ATOM 1456 C C . PHE B 1 27 ? 6.312 0.089 -10.375 1 90.75 27 PHE B C 1
ATOM 1458 O O . PHE B 1 27 ? 5.746 1.154 -10.125 1 90.75 27 PHE B O 1
ATOM 1465 N N . LEU B 1 28 ? 7.262 -0.084 -11.211 1 89.06 28 LEU B N 1
ATOM 1466 C CA . LEU B 1 28 ? 7.637 0.946 -12.18 1 89.06 28 LEU B CA 1
ATOM 1467 C C . LEU B 1 28 ? 7.027 0.663 -13.547 1 89.06 28 LEU B C 1
ATOM 1469 O O . LEU B 1 28 ? 7.676 0.067 -14.406 1 89.06 28 LEU B O 1
ATOM 1473 N N . ILE B 1 29 ? 5.762 0.981 -13.75 1 77.5 29 ILE B N 1
ATOM 1474 C CA . ILE B 1 29 ? 4.887 0.547 -14.836 1 77.5 29 ILE B CA 1
ATOM 1475 C C . ILE B 1 29 ? 5.559 0.806 -16.188 1 77.5 29 ILE B C 1
ATOM 1477 O O . ILE B 1 29 ? 5.641 -0.09 -17.031 1 77.5 29 ILE B O 1
ATOM 1481 N N . ASN B 1 30 ? 6.062 1.89 -16.516 1 74.31 30 ASN B N 1
ATOM 1482 C CA . ASN B 1 30 ? 6.617 2.201 -17.828 1 74.31 30 ASN B CA 1
ATOM 1483 C C . ASN B 1 30 ? 7.961 1.516 -18.047 1 74.31 30 ASN B C 1
ATOM 1485 O O . ASN B 1 30 ? 8.359 1.274 -19.188 1 74.31 30 ASN B O 1
ATOM 1489 N N . ASP B 1 31 ? 8.555 1.015 -17.062 1 76.31 31 ASP B N 1
ATOM 1490 C CA . ASP B 1 31 ? 9.914 0.504 -17.188 1 76.31 31 ASP B CA 1
ATOM 1491 C C . ASP B 1 31 ? 9.938 -1.021 -17.094 1 76.31 31 ASP B C 1
ATOM 1493 O O . ASP B 1 31 ? 10.992 -1.641 -17.266 1 76.31 31 ASP B O 1
ATOM 1497 N N . GLY B 1 32 ? 8.82 -1.614 -16.844 1 83.81 32 GLY B N 1
ATOM 1498 C CA . GLY B 1 32 ? 8.844 -3.055 -16.641 1 83.81 32 GLY B CA 1
ATOM 1499 C C . GLY B 1 32 ? 9.672 -3.479 -15.453 1 83.81 32 GLY B C 1
ATOM 1500 O O . GLY B 1 32 ? 10.383 -4.484 -15.508 1 83.81 32 GLY B O 1
ATOM 1501 N N . ALA B 1 33 ? 9.734 -2.674 -14.453 1 91.62 33 ALA B N 1
ATOM 1502 C CA . ALA B 1 33 ? 10.531 -2.93 -13.258 1 91.62 33 ALA B CA 1
ATOM 1503 C C . ALA B 1 33 ? 9.664 -2.881 -12 1 91.62 33 ALA B C 1
ATOM 1505 O O . ALA B 1 33 ? 8.5 -2.469 -12.055 1 91.62 33 ALA B O 1
ATOM 1506 N N . LEU B 1 34 ? 10.203 -3.42 -10.992 1 93.56 34 LEU B N 1
ATOM 1507 C CA . LEU B 1 34 ? 9.57 -3.447 -9.68 1 93.56 34 LEU B CA 1
ATOM 1508 C C . LEU B 1 34 ? 10.602 -3.221 -8.578 1 93.56 34 LEU B C 1
ATOM 1510 O O . LEU B 1 34 ? 11.75 -3.67 -8.695 1 93.56 34 LEU B O 1
ATOM 1514 N N . VAL B 1 35 ? 10.211 -2.502 -7.531 1 97.31 35 VAL B N 1
ATOM 1515 C CA . VAL B 1 35 ? 11.062 -2.377 -6.355 1 97.31 35 VAL B CA 1
ATOM 1516 C C . VAL B 1 35 ? 10.453 -3.15 -5.188 1 97.31 35 VAL B C 1
ATOM 1518 O O . VAL B 1 35 ? 9.242 -3.064 -4.941 1 97.31 35 VAL B O 1
ATOM 1521 N N . SER B 1 36 ? 11.219 -3.941 -4.543 1 98.12 36 SER B N 1
ATOM 1522 C CA . SER B 1 36 ? 10.82 -4.629 -3.32 1 98.12 36 SER B CA 1
ATOM 1523 C C . SER B 1 36 ? 11.625 -4.129 -2.121 1 98.12 36 SER B C 1
ATOM 1525 O O . SER B 1 36 ? 12.789 -3.744 -2.264 1 98.12 36 SER B O 1
ATOM 1527 N N . ALA B 1 37 ? 11.016 -4.027 -1.007 1 98.62 37 ALA B N 1
ATOM 1528 C CA . ALA B 1 37 ? 11.664 -3.842 0.29 1 98.62 37 ALA B CA 1
ATOM 1529 C C . ALA B 1 37 ? 11.562 -5.105 1.141 1 98.62 37 ALA B C 1
ATOM 1531 O O . ALA B 1 37 ? 10.492 -5.715 1.231 1 98.62 37 ALA B O 1
ATOM 1532 N N . THR B 1 38 ? 12.703 -5.484 1.741 1 98.44 38 THR B N 1
ATOM 1533 C CA . THR B 1 38 ? 12.711 -6.707 2.539 1 98.44 38 THR B CA 1
ATOM 1534 C C . THR B 1 38 ? 12.922 -6.387 4.016 1 98.44 38 THR B C 1
ATOM 1536 O O . THR B 1 38 ? 13.281 -5.262 4.367 1 98.44 38 THR B O 1
ATOM 1539 N N . GLY B 1 39 ? 12.633 -7.379 4.863 1 97.19 39 GLY B N 1
ATOM 1540 C CA . GLY B 1 39 ? 12.688 -7.223 6.309 1 97.19 39 GLY B CA 1
ATOM 1541 C C . GLY B 1 39 ? 14.078 -6.891 6.824 1 97.19 39 GLY B C 1
ATOM 1542 O O . GLY B 1 39 ? 14.227 -6.422 7.953 1 97.19 39 GLY B O 1
ATOM 1543 N N . ASP B 1 40 ? 15.07 -7.078 6.047 1 95.88 40 ASP B N 1
ATOM 1544 C CA . ASP B 1 40 ? 16.422 -6.707 6.438 1 95.88 40 ASP B CA 1
ATOM 1545 C C . ASP B 1 40 ? 16.766 -5.297 5.957 1 95.88 40 ASP B C 1
ATOM 1547 O O . ASP B 1 40 ? 17.938 -4.93 5.895 1 95.88 40 ASP B O 1
ATOM 1551 N N . ASP B 1 41 ? 15.719 -4.586 5.527 1 96.81 41 ASP B N 1
ATOM 1552 C CA . ASP B 1 41 ? 15.812 -3.182 5.137 1 96.81 41 ASP B CA 1
ATOM 1553 C C . ASP B 1 41 ? 16.688 -3.008 3.904 1 96.81 41 ASP B C 1
ATOM 1555 O O . ASP B 1 41 ? 17.547 -2.121 3.865 1 96.81 41 ASP B O 1
ATOM 1559 N N . THR B 1 42 ? 16.5 -3.902 2.992 1 98.06 42 THR B N 1
ATOM 1560 C CA . THR B 1 42 ? 17.156 -3.793 1.69 1 98.06 42 THR B CA 1
ATOM 1561 C C . THR B 1 42 ? 16.125 -3.543 0.592 1 98.06 42 THR B C 1
ATOM 1563 O O . THR B 1 42 ? 15.062 -4.164 0.579 1 98.06 42 THR B O 1
ATOM 1566 N N . LEU B 1 43 ? 16.484 -2.633 -0.292 1 98.44 43 LEU B N 1
ATOM 1567 C CA . LEU B 1 43 ? 15.711 -2.391 -1.499 1 98.44 43 LEU B CA 1
ATOM 1568 C C . LEU B 1 43 ? 16.328 -3.102 -2.699 1 98.44 43 LEU B C 1
ATOM 1570 O O . LEU B 1 43 ? 17.547 -3.111 -2.859 1 98.44 43 LEU B O 1
ATOM 1574 N N . HIS B 1 44 ? 15.477 -3.732 -3.459 1 98.38 44 HIS B N 1
ATOM 1575 C CA . HIS B 1 44 ? 15.914 -4.344 -4.711 1 98.38 44 HIS B CA 1
ATOM 1576 C C . HIS B 1 44 ? 15.078 -3.846 -5.887 1 98.38 44 HIS B C 1
ATOM 1578 O O . HIS B 1 44 ? 13.852 -3.846 -5.82 1 98.38 44 HIS B O 1
ATOM 1584 N N . MET B 1 45 ? 15.797 -3.4 -6.891 1 97.19 45 MET B N 1
ATOM 1585 C CA . MET B 1 45 ? 15.133 -3.141 -8.164 1 97.19 45 MET B CA 1
ATOM 1586 C C . MET B 1 45 ? 15.211 -4.363 -9.078 1 97.19 45 MET B C 1
ATOM 1588 O O . MET B 1 45 ? 16.297 -4.875 -9.344 1 97.19 45 MET B O 1
ATOM 1592 N N . TRP B 1 46 ? 14.047 -4.762 -9.562 1 95.88 46 TRP B N 1
ATOM 1593 C CA . TRP B 1 46 ? 13.969 -5.949 -10.406 1 95.88 46 TRP B CA 1
ATOM 1594 C C . TRP B 1 46 ? 13.594 -5.578 -11.836 1 95.88 46 TRP B C 1
ATOM 1596 O O . TRP B 1 46 ? 12.719 -4.742 -12.055 1 95.88 46 TRP B O 1
ATOM 1606 N N . SER B 1 47 ? 14.219 -6.203 -12.758 1 92.56 47 SER B N 1
ATOM 1607 C CA . SER B 1 47 ? 13.727 -6.219 -14.125 1 92.56 47 SER B CA 1
ATOM 1608 C C . SER B 1 47 ? 12.75 -7.371 -14.352 1 92.56 47 SER B C 1
ATOM 1610 O O . SER B 1 47 ? 13.031 -8.508 -13.984 1 92.56 47 SER B O 1
ATOM 1612 N N . LEU B 1 48 ? 11.648 -6.984 -14.922 1 87.12 48 LEU B N 1
ATOM 1613 C CA . LEU B 1 48 ? 10.648 -8.008 -15.195 1 87.12 48 LEU B CA 1
ATOM 1614 C C . LEU B 1 48 ? 10.578 -8.312 -16.688 1 87.12 48 LEU B C 1
ATOM 1616 O O . LEU B 1 48 ? 9.609 -8.906 -17.156 1 87.12 48 LEU B O 1
ATOM 1620 N N . ARG B 1 49 ? 11.516 -7.938 -17.359 1 82.69 49 ARG B N 1
ATOM 1621 C CA . ARG B 1 49 ? 11.516 -8.07 -18.812 1 82.69 49 ARG B CA 1
ATOM 1622 C C . ARG B 1 49 ? 11.836 -9.508 -19.234 1 82.69 49 ARG B C 1
ATOM 1624 O O . ARG B 1 49 ? 11.359 -9.977 -20.266 1 82.69 49 ARG B O 1
ATOM 1631 N N . GLN B 1 50 ? 12.656 -10.148 -18.453 1 81.69 50 GLN B N 1
ATOM 1632 C CA . GLN B 1 50 ? 13.031 -11.523 -18.75 1 81.69 50 GLN B CA 1
ATOM 1633 C C . GLN B 1 50 ? 12.102 -12.516 -18.047 1 81.69 50 GLN B C 1
ATOM 1635 O O . GLN B 1 50 ? 11.328 -12.125 -17.172 1 81.69 50 GLN B O 1
ATOM 1640 N N . LYS B 1 51 ? 12.133 -13.719 -18.516 1 77.06 51 LYS B N 1
ATOM 1641 C CA . LYS B 1 51 ? 11.328 -14.789 -17.922 1 77.06 51 LYS B CA 1
ATOM 1642 C C . LYS B 1 51 ? 11.555 -14.875 -16.406 1 77.06 51 LYS B C 1
ATOM 1644 O O . LYS B 1 51 ? 10.594 -15.016 -15.648 1 77.06 51 LYS B O 1
ATOM 1649 N N . THR B 1 52 ? 12.781 -14.789 -16.062 1 84.94 52 THR B N 1
ATOM 1650 C CA . THR B 1 52 ? 13.141 -14.758 -14.656 1 84.94 52 THR B CA 1
ATOM 1651 C C . THR B 1 52 ? 13.523 -13.344 -14.227 1 84.94 52 THR B C 1
ATOM 1653 O O . THR B 1 52 ? 14.406 -12.727 -14.82 1 84.94 52 THR B O 1
ATOM 1656 N N . PRO B 1 53 ? 12.852 -12.914 -13.266 1 91.12 53 PRO B N 1
ATOM 1657 C CA . PRO B 1 53 ? 13.219 -11.578 -12.789 1 91.12 53 PRO B CA 1
ATOM 1658 C C . PRO B 1 53 ? 14.68 -11.492 -12.344 1 91.12 53 PRO B C 1
ATOM 1660 O O . PRO B 1 53 ? 15.211 -12.445 -11.758 1 91.12 53 PRO B O 1
ATOM 1663 N N . GLN B 1 54 ? 15.234 -10.336 -12.664 1 93.44 54 GLN B N 1
ATOM 1664 C CA . GLN B 1 54 ? 16.625 -10.109 -12.305 1 93.44 54 GLN B CA 1
ATOM 1665 C C . GLN B 1 54 ? 16.781 -8.852 -11.453 1 93.44 54 GLN B C 1
ATOM 1667 O O . GLN B 1 54 ? 16.125 -7.836 -11.727 1 93.44 54 GLN B O 1
ATOM 1672 N N . ILE B 1 55 ? 17.672 -8.977 -10.508 1 95.94 55 ILE B N 1
ATOM 1673 C CA . ILE B 1 55 ? 17.969 -7.793 -9.719 1 95.94 55 ILE B CA 1
ATOM 1674 C C . ILE B 1 55 ? 18.891 -6.859 -10.516 1 95.94 55 ILE B C 1
ATOM 1676 O O . ILE B 1 55 ? 19.953 -7.266 -10.961 1 95.94 55 ILE B O 1
ATOM 1680 N N . LEU B 1 56 ? 18.453 -5.648 -10.648 1 95.81 56 LEU B N 1
ATOM 1681 C CA . LEU B 1 56 ? 19.234 -4.625 -11.336 1 95.81 56 LEU B CA 1
ATOM 1682 C C . LEU B 1 56 ? 20.094 -3.852 -10.344 1 95.81 56 LEU B C 1
ATOM 1684 O O . LEU B 1 56 ? 21.25 -3.555 -10.625 1 95.81 56 LEU B O 1
ATOM 1688 N N . HIS B 1 57 ? 19.516 -3.48 -9.258 1 97.12 57 HIS B N 1
ATOM 1689 C CA . HIS B 1 57 ? 20.172 -2.691 -8.219 1 97.12 57 HIS B CA 1
ATOM 1690 C C . HIS B 1 57 ? 19.672 -3.102 -6.832 1 97.12 57 HIS B C 1
ATOM 1692 O O . HIS B 1 57 ? 18.562 -3.59 -6.684 1 97.12 57 HIS B O 1
ATOM 1698 N N . SER B 1 58 ? 20.562 -2.92 -5.898 1 97.94 58 SER B N 1
ATOM 1699 C CA . SER B 1 58 ? 20.203 -3.088 -4.492 1 97.94 58 SER B CA 1
ATOM 1700 C C . SER B 1 58 ? 20.734 -1.933 -3.646 1 97.94 58 SER B C 1
ATOM 1702 O O . SER B 1 58 ? 21.781 -1.356 -3.951 1 97.94 58 SER B O 1
ATOM 1704 N N . LEU B 1 59 ? 20 -1.616 -2.643 1 98.19 59 LEU B N 1
ATOM 1705 C CA . LEU B 1 59 ? 20.375 -0.573 -1.69 1 98.19 59 LEU B CA 1
ATOM 1706 C C . LEU B 1 59 ? 20.094 -1.021 -0.26 1 98.19 59 LEU B C 1
ATOM 1708 O O . LEU B 1 59 ? 18.938 -1.302 0.094 1 98.19 59 LEU B O 1
ATOM 1712 N N . LYS B 1 60 ? 21.094 -1.139 0.519 1 97.56 60 LYS B N 1
ATOM 1713 C CA . LYS B 1 60 ? 20.922 -1.392 1.945 1 97.56 60 LYS B CA 1
ATOM 1714 C C . LYS B 1 60 ? 20.516 -0.118 2.682 1 97.56 60 LYS B C 1
ATOM 1716 O O . LYS B 1 60 ? 21.297 0.829 2.777 1 97.56 60 LYS B O 1
ATOM 1721 N N . PHE B 1 61 ? 19.266 -0.166 3.115 1 97.25 61 PHE B N 1
ATOM 1722 C CA . PHE B 1 61 ? 18.734 0.965 3.865 1 97.25 61 PHE B CA 1
ATOM 1723 C C . PHE B 1 61 ? 19 0.802 5.355 1 97.25 61 PHE B C 1
ATOM 1725 O O . PHE B 1 61 ? 18.406 -0.053 6.012 1 97.25 61 PHE B O 1
ATOM 1732 N N . GLN B 1 62 ? 19.969 1.298 5.996 1 91.19 62 GLN B N 1
ATOM 1733 C CA . GLN B 1 62 ? 20.438 1.125 7.367 1 91.19 62 GLN B CA 1
ATOM 1734 C C . GLN B 1 62 ? 20.047 2.32 8.234 1 91.19 62 GLN B C 1
ATOM 1736 O O . GLN B 1 62 ? 20.891 2.885 8.93 1 91.19 62 GLN B O 1
ATOM 1741 N N . ARG B 1 63 ? 18.859 2.713 8.297 1 92.38 63 ARG B N 1
ATOM 1742 C CA . ARG B 1 63 ? 18.375 3.812 9.125 1 92.38 63 ARG B CA 1
ATOM 1743 C C . ARG B 1 63 ? 17.188 3.371 9.984 1 92.38 63 ARG B C 1
ATOM 1745 O O . ARG B 1 63 ? 17.312 3.254 11.203 1 92.38 63 ARG B O 1
ATOM 1752 N N . GLU B 1 64 ? 16.078 3.121 9.438 1 97 64 GLU B N 1
ATOM 1753 C CA . GLU B 1 64 ? 14.828 2.676 10.055 1 97 64 GLU B CA 1
ATOM 1754 C C . GLU B 1 64 ? 14.234 1.486 9.305 1 97 64 GLU B C 1
ATOM 1756 O O . GLU B 1 64 ? 14.711 1.121 8.234 1 97 64 GLU B O 1
ATOM 1761 N N . ARG B 1 65 ? 13.242 0.842 9.938 1 98.19 65 ARG B N 1
ATOM 1762 C CA . ARG B 1 65 ? 12.531 -0.221 9.227 1 98.19 65 ARG B CA 1
ATOM 1763 C C . ARG B 1 65 ? 11.578 0.355 8.188 1 98.19 65 ARG B C 1
ATOM 1765 O O . ARG B 1 65 ? 10.844 1.301 8.469 1 98.19 65 ARG B O 1
ATOM 1772 N N . ILE B 1 66 ? 11.562 -0.214 7.023 1 98.69 66 ILE B N 1
ATOM 1773 C CA . ILE B 1 66 ? 10.703 0.227 5.934 1 98.69 66 ILE B CA 1
ATOM 1774 C C . ILE B 1 66 ? 9.305 -0.355 6.109 1 98.69 66 ILE B C 1
ATOM 1776 O O . ILE B 1 66 ? 9.148 -1.531 6.449 1 98.69 66 ILE B O 1
ATOM 1780 N N . THR B 1 67 ? 8.289 0.495 5.832 1 98.75 67 THR B N 1
ATOM 1781 C CA . THR B 1 67 ? 6.922 0.003 5.992 1 98.75 67 THR B CA 1
ATOM 1782 C C . THR B 1 67 ? 6.145 0.14 4.688 1 98.75 67 THR B C 1
ATOM 1784 O O . THR B 1 67 ? 5.203 -0.617 4.438 1 98.75 67 THR B O 1
ATOM 1787 N N . THR B 1 68 ? 6.469 1.098 3.846 1 98.5 68 THR B N 1
ATOM 1788 C CA . THR B 1 68 ? 5.723 1.371 2.623 1 98.5 68 THR B CA 1
ATOM 1789 C C . THR B 1 68 ? 6.656 1.831 1.508 1 98.5 68 THR B C 1
ATOM 1791 O O . THR B 1 68 ? 7.738 2.354 1.775 1 98.5 68 THR B O 1
ATOM 1794 N N . LEU B 1 69 ? 6.23 1.594 0.324 1 98.5 69 LEU B N 1
ATOM 1795 C CA . LEU B 1 69 ? 6.879 2.092 -0.885 1 98.5 69 LEU B CA 1
ATOM 1796 C C . LEU B 1 69 ? 5.863 2.746 -1.815 1 98.5 69 LEU B C 1
ATOM 1798 O O . LEU B 1 69 ? 4.719 2.295 -1.908 1 98.5 69 LEU B O 1
ATOM 1802 N N . HIS B 1 70 ? 6.344 3.764 -2.486 1 97.06 70 HIS B N 1
ATOM 1803 C CA . HIS B 1 70 ? 5.488 4.379 -3.496 1 97.06 70 HIS B CA 1
ATOM 1804 C C . HIS B 1 70 ? 6.316 5.031 -4.598 1 97.06 70 HIS B C 1
ATOM 1806 O O . HIS B 1 70 ? 7.242 5.793 -4.312 1 97.06 70 HIS B O 1
ATOM 1812 N N . VAL B 1 71 ? 5.98 4.68 -5.789 1 94.88 71 VAL B N 1
ATOM 1813 C CA . VAL B 1 71 ? 6.531 5.348 -6.961 1 94.88 71 VAL B CA 1
ATOM 1814 C C . VAL B 1 71 ? 5.414 6.039 -7.738 1 94.88 71 VAL B C 1
ATOM 1816 O O . VAL B 1 71 ? 4.582 5.375 -8.359 1 94.88 71 VAL B O 1
ATOM 1819 N N . PRO B 1 72 ? 5.453 7.348 -7.691 1 91.25 72 PRO B N 1
ATOM 1820 C CA . PRO B 1 72 ? 4.457 8.008 -8.539 1 91.25 72 PRO B CA 1
ATOM 1821 C C . PRO B 1 72 ? 4.66 7.719 -10.023 1 91.25 72 PRO B C 1
ATOM 1823 O O . PRO B 1 72 ? 5.766 7.379 -10.445 1 91.25 72 PRO B O 1
ATOM 1826 N N . PHE B 1 73 ? 3.539 7.832 -10.742 1 84.12 73 PHE B N 1
ATOM 1827 C CA . PHE B 1 73 ? 3.584 7.566 -12.18 1 84.12 73 PHE B CA 1
ATOM 1828 C C . PHE B 1 73 ? 4.625 8.445 -12.859 1 84.12 73 PHE B C 1
ATOM 1830 O O . PHE B 1 73 ? 4.625 9.664 -12.688 1 84.12 73 PHE B O 1
ATOM 1837 N N . GLN B 1 74 ? 5.535 7.832 -13.578 1 84.38 74 GLN B N 1
ATOM 1838 C CA . GLN B 1 74 ? 6.566 8.477 -14.383 1 84.38 74 GLN B CA 1
ATOM 1839 C C . GLN B 1 74 ? 7.457 9.375 -13.531 1 84.38 74 GLN B C 1
ATOM 1841 O O . GLN B 1 74 ? 7.945 10.398 -14.008 1 84.38 74 GLN B O 1
ATOM 1846 N N . SER B 1 75 ? 7.582 9.078 -12.336 1 90.06 75 SER B N 1
ATOM 1847 C CA . SER B 1 75 ? 8.43 9.844 -11.43 1 90.06 75 SER B CA 1
ATOM 1848 C C . SER B 1 75 ? 9.859 9.312 -11.422 1 90.06 75 SER B C 1
ATOM 1850 O O . SER B 1 75 ? 10.086 8.133 -11.711 1 90.06 75 SER B O 1
ATOM 1852 N N . LYS B 1 76 ? 10.773 10.195 -11.086 1 92.94 76 LYS B N 1
ATOM 1853 C CA . LYS B 1 76 ? 12.164 9.805 -10.93 1 92.94 76 LYS B CA 1
ATOM 1854 C C . LYS B 1 76 ? 12.477 9.422 -9.484 1 92.94 76 LYS B C 1
ATOM 1856 O O . LYS B 1 76 ? 13.594 9.008 -9.172 1 92.94 76 LYS B O 1
ATOM 1861 N N . TRP B 1 77 ? 11.414 9.539 -8.633 1 94.81 77 TRP B N 1
ATOM 1862 C CA . TRP B 1 77 ? 11.641 9.344 -7.203 1 94.81 77 TRP B CA 1
ATOM 1863 C C . TRP B 1 77 ? 10.828 8.172 -6.672 1 94.81 77 TRP B C 1
ATOM 1865 O O . TRP B 1 77 ? 9.672 7.98 -7.062 1 94.81 77 TRP B O 1
ATOM 1875 N N . LEU B 1 78 ? 11.438 7.414 -5.809 1 96.88 78 LEU B N 1
ATOM 1876 C CA . LEU B 1 78 ? 10.789 6.426 -4.953 1 96.88 78 LEU B CA 1
ATOM 1877 C C . LEU B 1 78 ? 10.688 6.934 -3.52 1 96.88 78 LEU B C 1
ATOM 1879 O O . LEU B 1 78 ? 11.68 7.371 -2.939 1 96.88 78 LEU B O 1
ATOM 1883 N N . TYR B 1 79 ? 9.492 6.887 -2.979 1 97.88 79 TYR B N 1
ATOM 1884 C CA . TYR B 1 79 ? 9.281 7.273 -1.589 1 97.88 79 TYR B CA 1
ATOM 1885 C C . TYR B 1 79 ? 9.156 6.047 -0.692 1 97.88 79 TYR B C 1
ATOM 1887 O O . TYR B 1 79 ? 8.453 5.094 -1.023 1 97.88 79 TYR B O 1
ATOM 1895 N N . LEU B 1 80 ? 9.875 6.039 0.361 1 98.38 80 LEU B N 1
ATOM 1896 C CA . LEU B 1 80 ? 9.789 4.957 1.336 1 98.38 80 LEU B CA 1
ATOM 1897 C C . LEU B 1 80 ? 9.367 5.488 2.701 1 98.38 80 LEU B C 1
ATOM 1899 O O . LEU B 1 80 ? 9.906 6.496 3.17 1 98.38 80 LEU B O 1
ATOM 1903 N N . GLY B 1 81 ? 8.289 4.988 3.258 1 98.75 81 GLY B N 1
ATOM 1904 C CA . GLY B 1 81 ? 7.863 5.262 4.621 1 98.75 81 GLY B CA 1
ATOM 1905 C C . GLY B 1 81 ? 8.445 4.297 5.633 1 98.75 81 GLY B C 1
ATOM 1906 O O . GLY B 1 81 ? 8.742 3.145 5.309 1 98.75 81 GLY B O 1
ATOM 1907 N N . THR B 1 82 ? 8.562 4.824 6.895 1 98.81 82 THR B N 1
ATOM 1908 C CA . THR B 1 82 ? 9.219 3.979 7.879 1 98.81 82 THR B CA 1
ATOM 1909 C C . THR B 1 82 ? 8.344 3.787 9.109 1 98.81 82 THR B C 1
ATOM 1911 O O . THR B 1 82 ? 7.324 4.469 9.266 1 98.81 82 THR B O 1
ATOM 1914 N N . GLU B 1 83 ? 8.82 2.877 9.977 1 98.62 83 GLU B N 1
ATOM 1915 C CA . GLU B 1 83 ? 8.164 2.59 11.25 1 98.62 83 GLU B CA 1
ATOM 1916 C C . GLU B 1 83 ? 8.242 3.787 12.195 1 98.62 83 GLU B C 1
ATOM 1918 O O . GLU B 1 83 ? 7.453 3.895 13.133 1 98.62 83 GLU B O 1
ATOM 1923 N N . ARG B 1 84 ? 9.164 4.715 11.906 1 98.5 84 ARG B N 1
ATOM 1924 C CA . ARG B 1 84 ? 9.336 5.871 12.781 1 98.5 84 ARG B CA 1
ATOM 1925 C C . ARG B 1 84 ? 8.57 7.078 12.25 1 98.5 84 ARG B C 1
ATOM 1927 O O . ARG B 1 84 ? 8.641 8.164 12.828 1 98.5 84 ARG B O 1
ATOM 1934 N N . GLY B 1 85 ? 7.941 6.898 11.109 1 98.38 85 GLY B N 1
ATOM 1935 C CA . GLY B 1 85 ? 7.066 7.949 10.617 1 98.38 85 GLY B CA 1
ATOM 1936 C C . GLY B 1 85 ? 7.742 8.875 9.625 1 98.38 85 GLY B C 1
ATOM 1937 O O . GLY B 1 85 ? 7.148 9.859 9.188 1 98.38 85 GLY B O 1
ATOM 1938 N N . ASN B 1 86 ? 8.938 8.586 9.273 1 98.25 86 ASN B N 1
ATOM 1939 C CA . ASN B 1 86 ? 9.656 9.414 8.312 1 98.25 86 ASN B CA 1
ATOM 1940 C C . ASN B 1 86 ? 9.516 8.883 6.891 1 98.25 86 ASN B C 1
ATOM 1942 O O . ASN B 1 86 ? 9.219 7.707 6.691 1 98.25 86 ASN B O 1
ATOM 1946 N N . ILE B 1 87 ? 9.68 9.82 5.922 1 98.38 87 ILE B N 1
ATOM 1947 C CA . ILE B 1 87 ? 9.703 9.461 4.508 1 98.38 87 ILE B CA 1
ATOM 1948 C C . ILE B 1 87 ? 11.078 9.773 3.92 1 98.38 87 ILE B C 1
ATOM 1950 O O . ILE B 1 87 ? 11.562 10.906 4.02 1 98.38 87 ILE B O 1
ATOM 1954 N N . HIS B 1 88 ? 11.672 8.773 3.414 1 98.44 88 HIS B N 1
ATOM 1955 C CA . HIS B 1 88 ? 12.938 8.914 2.695 1 98.44 88 HIS B CA 1
ATOM 1956 C C . HIS B 1 88 ? 12.727 8.797 1.189 1 98.44 88 HIS B C 1
ATOM 1958 O O . HIS B 1 88 ? 11.711 8.266 0.738 1 98.44 88 HIS B O 1
ATOM 1964 N N . ILE B 1 89 ? 13.703 9.336 0.471 1 97.69 89 ILE B N 1
ATOM 1965 C CA . ILE B 1 89 ? 13.547 9.438 -0.975 1 97.69 89 ILE B CA 1
ATOM 1966 C C . ILE B 1 89 ? 14.742 8.805 -1.674 1 97.69 89 ILE B C 1
ATOM 1968 O O . ILE B 1 89 ? 15.891 9.023 -1.273 1 97.69 89 ILE B O 1
ATOM 1972 N N . VAL B 1 90 ? 14.453 8 -2.648 1 98.19 90 VAL B N 1
ATOM 1973 C CA . VAL B 1 90 ? 15.484 7.336 -3.441 1 98.19 90 VAL B CA 1
ATOM 1974 C C . VAL B 1 90 ? 15.391 7.793 -4.895 1 98.19 90 VAL B C 1
ATOM 1976 O O . VAL B 1 90 ? 14.297 7.863 -5.461 1 98.19 90 VAL B O 1
ATOM 1979 N N . LYS B 1 91 ? 16.484 8.141 -5.434 1 97.31 91 LYS B N 1
ATOM 1980 C CA . LYS B 1 91 ? 16.547 8.406 -6.867 1 97.31 91 LYS B CA 1
ATOM 1981 C C . LYS B 1 91 ? 16.531 7.109 -7.668 1 97.31 91 LYS B C 1
ATOM 1983 O O . LYS B 1 91 ? 17.406 6.258 -7.496 1 97.31 91 LYS B O 1
ATOM 1988 N N . ILE B 1 92 ? 15.609 6.965 -8.57 1 96.56 92 ILE B N 1
ATOM 1989 C CA . ILE B 1 92 ? 15.383 5.688 -9.234 1 96.56 92 ILE B CA 1
ATOM 1990 C C . ILE B 1 92 ? 16.531 5.395 -10.195 1 96.56 92 ILE B C 1
ATOM 1992 O O . ILE B 1 92 ? 17.031 4.266 -10.25 1 96.56 92 ILE B O 1
ATOM 1996 N N . VAL B 1 93 ? 16.984 6.355 -10.914 1 95.12 93 VAL B N 1
ATOM 1997 C CA . VAL B 1 93 ? 17.984 6.172 -11.969 1 95.12 93 VAL B CA 1
ATOM 1998 C C . VAL B 1 93 ? 19.281 5.66 -11.375 1 95.12 93 VAL B C 1
ATOM 2000 O O . VAL B 1 93 ? 19.906 4.73 -11.906 1 95.12 93 VAL B O 1
ATOM 2003 N N . THR B 1 94 ? 19.719 6.219 -10.297 1 97.12 94 THR B N 1
ATOM 2004 C CA . THR B 1 94 ? 20.984 5.82 -9.68 1 97.12 94 THR B CA 1
ATOM 2005 C C . THR B 1 94 ? 20.75 4.832 -8.547 1 97.12 94 THR B C 1
ATOM 2007 O O . THR B 1 94 ? 21.688 4.188 -8.07 1 97.12 94 THR B O 1
ATOM 2010 N N . PHE B 1 95 ? 19.484 4.758 -8.094 1 97.75 95 PHE B N 1
ATOM 2011 C CA . PHE B 1 95 ? 19.031 3.916 -6.988 1 97.75 95 PHE B CA 1
ATOM 2012 C C . PHE B 1 95 ? 19.812 4.23 -5.719 1 97.75 95 PHE B C 1
ATOM 2014 O O . PHE B 1 95 ? 20.359 3.328 -5.082 1 97.75 95 PHE B O 1
ATOM 2021 N N . GLU B 1 96 ? 19.906 5.512 -5.402 1 97.69 96 GLU B N 1
ATOM 2022 C CA . GLU B 1 96 ? 20.594 6.043 -4.23 1 97.69 96 GLU B CA 1
ATOM 2023 C C . GLU B 1 96 ? 19.656 6.871 -3.361 1 97.69 96 GLU B C 1
ATOM 2025 O O . GLU B 1 96 ? 18.75 7.543 -3.873 1 97.69 96 GLU B O 1
ATOM 2030 N N . LEU B 1 97 ? 19.953 6.758 -2.131 1 97.62 97 LEU B N 1
ATOM 2031 C CA . LEU B 1 97 ? 19.172 7.543 -1.177 1 97.62 97 LEU B CA 1
ATOM 2032 C C . LEU B 1 97 ? 19.453 9.031 -1.349 1 97.62 97 LEU B C 1
ATOM 2034 O O . LEU B 1 97 ? 20.609 9.445 -1.431 1 97.62 97 LEU B O 1
ATOM 2038 N N . SER B 1 98 ? 18.391 9.805 -1.424 1 95.81 98 SER B N 1
ATOM 2039 C CA . SER B 1 98 ? 18.516 11.258 -1.435 1 95.81 98 SER B CA 1
ATOM 2040 C C . SER B 1 98 ? 18.812 11.797 -0.038 1 95.81 98 SER B C 1
ATOM 2042 O O . SER B 1 98 ? 18.469 11.164 0.962 1 95.81 98 SER B O 1
ATOM 2044 N N . GLY B 1 99 ? 19.406 12.945 0.06 1 93.5 99 GLY B N 1
ATOM 2045 C CA . GLY B 1 99 ? 19.609 13.617 1.337 1 93.5 99 GLY B CA 1
ATOM 2046 C C . GLY B 1 99 ? 18.328 14.242 1.884 1 93.5 99 GLY B C 1
ATOM 2047 O O . GLY B 1 99 ? 18.266 14.586 3.064 1 93.5 99 GLY B O 1
ATOM 2048 N N . TYR B 1 100 ? 17.359 14.344 1.073 1 93.31 100 TYR B N 1
ATOM 2049 C CA . TYR B 1 100 ? 16.094 14.922 1.49 1 93.31 100 TYR B CA 1
ATOM 2050 C C . TYR B 1 100 ? 15.227 13.891 2.205 1 93.31 100 TYR B C 1
ATOM 2052 O O . TYR B 1 100 ? 15.102 12.75 1.744 1 93.31 100 TYR B O 1
ATOM 2060 N N . CYS B 1 101 ? 14.68 14.211 3.328 1 95.94 101 CYS B N 1
ATOM 2061 C CA . CYS B 1 101 ? 13.797 13.383 4.145 1 95.94 101 CYS B CA 1
ATOM 2062 C C . CYS B 1 101 ? 12.648 14.195 4.715 1 95.94 101 CYS B C 1
ATOM 2064 O O . CYS B 1 101 ? 12.836 15.352 5.117 1 95.94 101 CYS B O 1
ATOM 2066 N N . ILE B 1 102 ? 11.523 13.688 4.715 1 95.75 102 ILE B N 1
ATOM 2067 C CA . ILE B 1 102 ? 10.391 14.297 5.398 1 95.75 102 ILE B CA 1
ATOM 2068 C C . ILE B 1 102 ? 10.281 13.734 6.816 1 95.75 102 ILE B C 1
ATOM 2070 O O . ILE B 1 102 ? 9.789 12.625 7.016 1 95.75 102 ILE B O 1
ATOM 2074 N N . ASN B 1 103 ? 10.594 14.547 7.738 1 96 103 ASN B N 1
ATOM 2075 C CA . 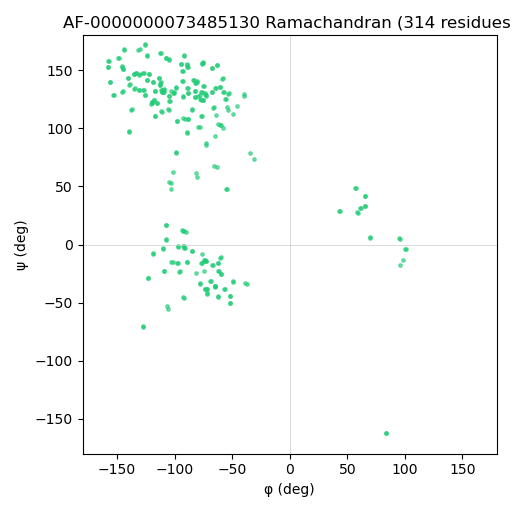ASN B 1 103 ? 10.492 14.133 9.133 1 96 103 ASN B CA 1
ATOM 2076 C C . ASN B 1 103 ? 9.055 14.219 9.641 1 96 103 ASN B C 1
ATOM 2078 O O . ASN B 1 103 ? 8.344 15.18 9.336 1 96 103 ASN B O 1
ATOM 2082 N N . TRP B 1 104 ? 8.766 13.18 10.445 1 95.25 104 TRP B N 1
ATOM 2083 C CA . TRP B 1 104 ? 7.387 13.117 10.922 1 95.25 104 TRP B CA 1
ATOM 2084 C C . TRP B 1 104 ? 7.02 14.398 11.672 1 95.25 104 TRP B C 1
ATOM 2086 O O . TRP B 1 104 ? 5.891 14.883 11.555 1 95.25 104 TRP B O 1
ATOM 2096 N N . ASN B 1 105 ? 7.902 14.961 12.43 1 92.75 105 ASN B N 1
ATOM 2097 C CA . ASN B 1 105 ? 7.613 16.156 13.227 1 92.75 105 ASN B CA 1
ATOM 2098 C C . ASN B 1 105 ? 7.309 17.359 12.336 1 92.75 105 ASN B C 1
ATOM 2100 O O . ASN B 1 105 ? 6.469 18.188 12.68 1 92.75 105 ASN B O 1
ATOM 2104 N N . LYS B 1 106 ? 7.945 17.484 11.242 1 91.25 106 LYS B N 1
ATOM 2105 C CA . LYS B 1 106 ? 7.668 18.547 10.289 1 91.25 106 LYS B CA 1
ATOM 2106 C C . LYS B 1 106 ? 6.367 18.297 9.539 1 91.25 106 LYS B C 1
ATOM 2108 O O . LYS B 1 106 ? 5.605 19.219 9.258 1 91.25 106 LYS B O 1
ATOM 2113 N N . ALA B 1 107 ? 6.156 17.047 9.234 1 91.88 107 ALA B N 1
ATOM 2114 C CA . ALA B 1 107 ? 4.973 16.688 8.469 1 91.88 107 ALA B CA 1
ATOM 2115 C C . ALA B 1 107 ? 3.695 16.969 9.25 1 91.88 107 ALA B C 1
ATOM 2117 O O . ALA B 1 107 ? 2.688 17.391 8.68 1 91.88 107 ALA B O 1
ATOM 2118 N N . ILE B 1 108 ? 3.756 16.766 10.57 1 90 108 ILE B N 1
ATOM 2119 C CA . ILE B 1 108 ? 2.502 16.875 11.305 1 90 108 ILE B CA 1
ATOM 2120 C C . ILE B 1 108 ? 2.508 18.156 12.133 1 90 108 ILE B C 1
ATOM 2122 O O . ILE B 1 108 ? 1.676 18.328 13.031 1 90 108 ILE B O 1
ATOM 2126 N N . GLU B 1 109 ? 3.492 18.969 12.031 1 81.25 109 GLU B N 1
ATOM 2127 C CA . GLU B 1 109 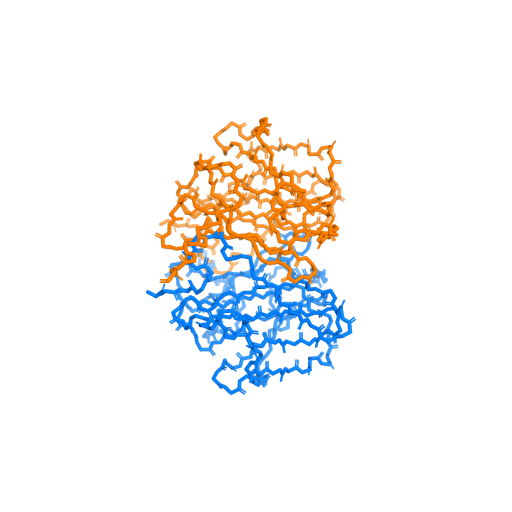? 3.744 20.141 12.852 1 81.25 109 GLU B CA 1
ATOM 2128 C C . GLU B 1 109 ? 2.498 21.016 12.961 1 81.25 109 GLU B C 1
ATOM 2130 O O . GLU B 1 109 ? 2.221 21.594 14.016 1 81.25 109 GLU B O 1
ATOM 2135 N N . LEU B 1 110 ? 1.69 21.094 12.023 1 72.56 110 LEU B N 1
ATOM 2136 C CA . LEU B 1 110 ? 0.537 21.984 12 1 72.56 110 LEU B CA 1
ATOM 2137 C C . LEU B 1 110 ? -0.687 21.312 12.609 1 72.56 110 LEU B C 1
ATOM 2139 O O . LEU B 1 110 ? -1.664 21.984 12.953 1 72.56 110 LEU B O 1
ATOM 2143 N N . SER B 1 111 ? -0.597 19.984 12.758 1 70.88 111 SER B N 1
ATOM 2144 C CA . SER B 1 111 ? -1.798 19.266 13.172 1 70.88 111 SER B CA 1
ATOM 2145 C C . SER B 1 111 ? -1.71 18.828 14.625 1 70.88 111 SER B C 1
ATOM 2147 O O . SER B 1 111 ? -2.633 19.062 15.406 1 70.88 111 SER B O 1
ATOM 2149 N N . ARG B 1 112 ? -0.637 18.078 14.953 1 72.5 112 ARG B N 1
ATOM 2150 C CA . ARG B 1 112 ? -0.507 17.484 16.281 1 72.5 112 ARG B CA 1
ATOM 2151 C C . ARG B 1 112 ? 0.957 17.391 16.703 1 72.5 112 ARG B C 1
ATOM 2153 O O . ARG B 1 112 ? 1.854 17.438 15.852 1 72.5 112 ARG B O 1
ATOM 2160 N N . LYS B 1 113 ? 1.031 17.266 18.016 1 78 113 LYS B N 1
ATOM 2161 C CA . LYS B 1 113 ? 2.391 17.219 18.547 1 78 113 LYS B CA 1
ATOM 2162 C C . LYS B 1 113 ? 2.799 15.789 18.875 1 78 113 LYS B C 1
ATOM 2164 O O . LYS B 1 113 ? 3.988 15.492 19 1 78 113 LYS B O 1
ATOM 2169 N N . THR B 1 114 ? 1.799 14.953 18.922 1 90.88 114 THR B N 1
ATOM 2170 C CA . THR B 1 114 ? 2.127 13.586 19.297 1 90.88 114 THR B CA 1
ATOM 2171 C C . THR B 1 114 ? 2.604 12.789 18.094 1 90.88 114 THR B C 1
ATOM 2173 O O . THR B 1 114 ? 2.096 12.969 16.984 1 90.88 114 THR B O 1
ATOM 2176 N N . HIS B 1 115 ? 3.586 11.961 18.328 1 95.44 115 HIS B N 1
ATOM 2177 C CA . HIS B 1 115 ? 4.137 11.133 17.266 1 95.44 115 HIS B CA 1
ATOM 2178 C C . HIS B 1 115 ? 3.037 10.344 16.562 1 95.44 115 HIS B C 1
ATOM 2180 O O . HIS B 1 115 ? 2.242 9.664 17.203 1 95.44 115 HIS B O 1
ATOM 2186 N N . PRO B 1 116 ? 2.973 10.367 15.32 1 95.31 116 PRO B N 1
ATOM 2187 C CA . PRO B 1 116 ? 1.846 9.789 14.578 1 95.31 116 PRO B CA 1
ATOM 2188 C C . PRO B 1 116 ? 2.006 8.297 14.336 1 95.31 116 PRO B C 1
ATOM 2190 O O . PRO B 1 116 ? 1.093 7.648 13.812 1 95.31 116 PRO B O 1
ATOM 2193 N N . GLY B 1 117 ? 3.197 7.676 14.703 1 97.62 117 GLY B N 1
ATOM 2194 C CA . GLY B 1 117 ? 3.467 6.27 14.445 1 97.62 117 GLY B CA 1
ATOM 2195 C C . GLY B 1 117 ? 3.986 6.008 13.039 1 97.62 117 GLY B C 1
ATOM 2196 O O . GLY B 1 117 ? 4.492 6.918 12.383 1 97.62 117 GLY B O 1
ATOM 2197 N N . ALA B 1 118 ? 3.91 4.781 12.633 1 98.69 118 ALA B N 1
ATOM 2198 C CA . ALA B 1 118 ? 4.461 4.32 11.359 1 98.69 118 ALA B CA 1
ATOM 2199 C C . ALA B 1 118 ? 3.701 4.922 10.18 1 98.69 118 ALA B C 1
ATOM 2201 O O . ALA B 1 118 ? 2.521 5.262 10.305 1 98.69 118 ALA B O 1
ATOM 2202 N N . VAL B 1 119 ? 4.363 5.086 9.055 1 98.69 119 VAL B N 1
ATOM 2203 C CA . VAL B 1 119 ? 3.695 5.375 7.785 1 98.69 119 VAL B CA 1
ATOM 2204 C C . VAL B 1 119 ? 2.996 4.121 7.27 1 98.69 119 VAL B C 1
ATOM 2206 O O . VAL B 1 119 ? 3.613 3.057 7.164 1 98.69 119 VAL B O 1
ATOM 2209 N N . VAL B 1 120 ? 1.707 4.234 6.902 1 98.62 120 VAL B N 1
ATOM 2210 C CA . VAL B 1 120 ? 0.989 3.043 6.461 1 98.62 120 VAL B CA 1
ATOM 2211 C C . VAL B 1 120 ? 0.515 3.23 5.02 1 98.62 120 VAL B C 1
ATOM 2213 O O . VAL B 1 120 ? 0.022 2.289 4.395 1 98.62 120 VAL B O 1
ATOM 2216 N N . HIS B 1 121 ? 0.702 4.469 4.535 1 97.69 121 HIS B N 1
ATOM 2217 C CA . HIS B 1 121 ? 0.239 4.73 3.178 1 97.69 121 HIS B CA 1
ATOM 2218 C C . HIS B 1 121 ? 0.992 5.898 2.555 1 97.69 121 HIS B C 1
ATOM 2220 O O . HIS B 1 121 ? 1.221 6.918 3.213 1 97.69 121 HIS B O 1
ATOM 2226 N N . LEU B 1 122 ? 1.326 5.781 1.315 1 96.56 122 LEU B N 1
ATOM 2227 C CA . LEU B 1 122 ? 1.839 6.855 0.472 1 96.56 122 LEU B CA 1
ATOM 2228 C C . LEU B 1 122 ? 1.155 6.848 -0.892 1 96.56 122 LEU B C 1
ATOM 2230 O O . LEU B 1 122 ? 0.952 5.785 -1.483 1 96.56 122 LEU B O 1
ATOM 2234 N N . SER B 1 123 ? 0.766 7.996 -1.309 1 93.12 123 SER B N 1
ATOM 2235 C CA . SER B 1 123 ? 0.239 8.109 -2.664 1 93.12 123 SER B CA 1
ATOM 2236 C C . SER B 1 123 ? 0.352 9.539 -3.184 1 93.12 123 SER B C 1
ATOM 2238 O O . SER B 1 123 ? 0.537 10.477 -2.404 1 93.12 123 SER B O 1
ATOM 2240 N N . GLU B 1 124 ? 0.332 9.594 -4.457 1 85.44 124 GLU B N 1
ATOM 2241 C CA . GLU B 1 124 ? 0.32 10.922 -5.062 1 85.44 124 GLU B CA 1
ATOM 2242 C C . GLU B 1 124 ? -1.057 11.57 -4.949 1 85.44 124 GLU B C 1
ATOM 2244 O O . GLU B 1 124 ? -2.053 10.891 -4.707 1 85.44 124 GLU B O 1
ATOM 2249 N N . ASN B 1 125 ? -0.975 12.867 -5.012 1 74.44 125 ASN B N 1
ATOM 2250 C CA . ASN B 1 125 ? -2.223 13.602 -5.18 1 74.44 125 ASN B CA 1
ATOM 2251 C C . ASN B 1 125 ? -2.627 13.695 -6.648 1 74.44 125 ASN B C 1
ATOM 2253 O O . ASN B 1 125 ? -1.88 14.234 -7.473 1 74.44 125 ASN B O 1
ATOM 2257 N N . PRO B 1 126 ? -3.758 13.086 -6.934 1 65.44 126 PRO B N 1
ATOM 2258 C CA . PRO B 1 126 ? -4.117 13.055 -8.352 1 65.44 126 PRO B CA 1
ATOM 2259 C C . PRO B 1 126 ? -4.324 14.453 -8.938 1 65.44 126 PRO B C 1
ATOM 2261 O O . PRO B 1 126 ? -4.164 14.648 -10.148 1 65.44 126 PRO B O 1
ATOM 2264 N N . VAL B 1 127 ? -4.609 15.359 -8.094 1 68.06 127 VAL B N 1
ATOM 2265 C CA . VAL B 1 127 ? -4.969 16.688 -8.586 1 68.06 127 VAL B CA 1
ATOM 2266 C C . VAL B 1 127 ? -3.738 17.594 -8.586 1 68.06 127 VAL B C 1
ATOM 2268 O O . VAL B 1 127 ? -3.629 18.5 -9.406 1 68.06 127 VAL B O 1
ATOM 2271 N N . ASP B 1 128 ? -2.787 17.297 -7.809 1 75.19 128 ASP B N 1
ATOM 2272 C CA . ASP B 1 128 ? -1.607 18.141 -7.66 1 75.19 128 ASP B CA 1
ATOM 2273 C C . ASP B 1 128 ? -0.336 17.297 -7.562 1 75.19 128 ASP B C 1
ATOM 2275 O O . ASP B 1 128 ? 0.011 16.812 -6.488 1 75.19 128 ASP B O 1
ATOM 2279 N N . PRO B 1 129 ? 0.383 17.125 -8.672 1 75.25 129 PRO B N 1
ATOM 2280 C CA . PRO B 1 129 ? 1.566 16.266 -8.711 1 75.25 129 PRO B CA 1
ATOM 2281 C C . PRO B 1 129 ? 2.664 16.734 -7.75 1 75.25 129 PRO B C 1
ATOM 2283 O O . PRO B 1 129 ? 3.568 15.961 -7.426 1 75.25 129 PRO B O 1
ATOM 2286 N N . GLY B 1 130 ? 2.602 17.828 -7.211 1 80.69 130 GLY B N 1
ATOM 2287 C CA . GLY B 1 130 ? 3.604 18.344 -6.285 1 80.69 130 GLY B CA 1
ATOM 2288 C C . GLY B 1 130 ? 3.311 18 -4.84 1 80.69 130 GLY B C 1
ATOM 2289 O O . GLY B 1 130 ? 4.004 18.469 -3.932 1 80.69 130 GLY B O 1
ATOM 2290 N N . LYS B 1 131 ? 2.365 17.141 -4.672 1 87.56 131 LYS B N 1
ATOM 2291 C CA . LYS B 1 131 ? 1.981 16.812 -3.303 1 87.56 131 LYS B CA 1
ATOM 2292 C C . LYS B 1 131 ? 2.016 15.305 -3.068 1 87.56 131 LYS B C 1
ATOM 2294 O O . LYS B 1 131 ? 1.807 14.523 -3.996 1 87.56 131 LYS B O 1
ATOM 2299 N N . LEU B 1 132 ? 2.348 14.961 -1.843 1 91.5 132 LEU B N 1
ATOM 2300 C CA . LEU B 1 132 ? 2.391 13.578 -1.393 1 91.5 132 LEU B CA 1
ATOM 2301 C C . LEU B 1 132 ? 1.43 13.352 -0.229 1 91.5 132 LEU B C 1
ATOM 2303 O O . LEU B 1 132 ? 1.494 14.062 0.779 1 91.5 132 LEU B O 1
ATOM 2307 N N . LEU B 1 133 ? 0.529 12.469 -0.433 1 91.88 133 LEU B N 1
ATOM 2308 C CA . LEU B 1 133 ? -0.352 12.094 0.667 1 91.88 133 LEU B CA 1
ATOM 2309 C C . LEU B 1 133 ? 0.317 11.062 1.569 1 91.88 133 LEU B C 1
ATOM 2311 O O . LEU B 1 133 ? 0.792 10.031 1.093 1 91.88 133 LEU B O 1
ATOM 2315 N N . ILE B 1 134 ? 0.344 11.352 2.814 1 95.19 134 ILE B N 1
ATOM 2316 C CA . ILE B 1 134 ? 0.945 10.492 3.83 1 95.19 134 ILE B CA 1
ATOM 2317 C C . ILE B 1 134 ? -0.123 10.039 4.824 1 95.19 134 ILE B C 1
ATOM 2319 O O . ILE B 1 134 ? -0.847 10.867 5.383 1 95.19 134 ILE B O 1
ATOM 2323 N N . GLY B 1 135 ? -0.258 8.758 4.988 1 95.94 135 GLY B N 1
ATOM 2324 C CA . GLY B 1 135 ? -1.115 8.195 6.02 1 95.94 135 GLY B CA 1
ATOM 2325 C C . GLY B 1 135 ? -0.343 7.504 7.125 1 95.94 135 GLY B C 1
ATOM 2326 O O . GLY B 1 135 ? 0.539 6.684 6.852 1 95.94 135 GLY B O 1
ATOM 2327 N N . TYR B 1 136 ? -0.731 7.871 8.344 1 97.25 136 TYR B N 1
ATOM 2328 C CA . TYR B 1 136 ? -0.037 7.316 9.5 1 97.25 136 TYR B CA 1
ATOM 2329 C C . TYR B 1 136 ? -0.911 6.301 10.227 1 97.25 136 TYR B C 1
ATOM 2331 O O . TYR B 1 136 ? -2.137 6.32 10.094 1 97.25 136 TYR B O 1
ATOM 2339 N N . GLU B 1 137 ? -0.251 5.48 11.008 1 98 137 GLU B N 1
ATOM 2340 C CA . GLU B 1 137 ? -0.885 4.457 11.836 1 98 137 GLU B CA 1
ATOM 2341 C C . GLU B 1 137 ? -1.864 5.078 12.828 1 98 137 GLU B C 1
ATOM 2343 O O . GLU B 1 137 ? -2.859 4.453 13.195 1 98 137 GLU B O 1
ATOM 2348 N N . SER B 1 138 ? -1.696 6.289 13.195 1 95.94 138 SER B N 1
ATOM 2349 C CA . SER B 1 138 ? -2.545 6.988 14.148 1 95.94 138 SER B CA 1
ATOM 2350 C C . SER B 1 138 ? -3.865 7.41 13.516 1 95.94 138 SER B C 1
ATOM 2352 O O . SER B 1 138 ? -4.801 7.805 14.219 1 95.94 138 SER B O 1
ATOM 2354 N N . GLY B 1 139 ? -3.902 7.383 12.211 1 95.12 139 GLY B N 1
ATOM 2355 C CA . GLY B 1 139 ? -5.059 7.91 11.508 1 95.12 139 GLY B CA 1
ATOM 2356 C C . GLY B 1 139 ? -4.836 9.305 10.953 1 95.12 139 GLY B C 1
ATOM 2357 O O . GLY B 1 139 ? -5.688 9.836 10.234 1 95.12 139 GLY B O 1
ATOM 2358 N N . GLN B 1 140 ? -3.668 9.883 11.25 1 93.06 140 GLN B N 1
ATOM 2359 C CA . GLN B 1 140 ? -3.336 11.195 10.711 1 93.06 140 GLN B CA 1
ATOM 2360 C C . GLN B 1 140 ? -3.023 11.117 9.219 1 93.06 140 GLN B C 1
ATOM 2362 O O . GLN B 1 140 ? -2.223 10.281 8.789 1 93.06 140 GLN B O 1
ATOM 2367 N N . LEU B 1 141 ? -3.709 11.961 8.469 1 92.5 141 LEU B N 1
ATOM 2368 C CA . LEU B 1 141 ? -3.428 12.141 7.051 1 92.5 141 LEU B CA 1
ATOM 2369 C C . LEU B 1 141 ? -2.83 13.523 6.785 1 92.5 141 LEU B C 1
ATOM 2371 O O . LEU B 1 141 ? -3.344 14.531 7.277 1 92.5 141 LEU B O 1
ATOM 2375 N N . VAL B 1 142 ? -1.766 13.508 6.02 1 91.12 142 VAL B N 1
ATOM 2376 C CA . VAL B 1 142 ? -1.055 14.75 5.738 1 91.12 142 VAL B CA 1
ATOM 2377 C C . VAL B 1 142 ? -0.818 14.883 4.234 1 91.12 142 VAL B C 1
ATOM 2379 O O . VAL B 1 142 ? -0.453 13.914 3.57 1 91.12 142 VAL B O 1
ATOM 2382 N N . LEU B 1 143 ? -1.119 16.031 3.738 1 89.5 143 LEU B N 1
ATOM 2383 C CA . LEU B 1 143 ? -0.719 16.375 2.377 1 89.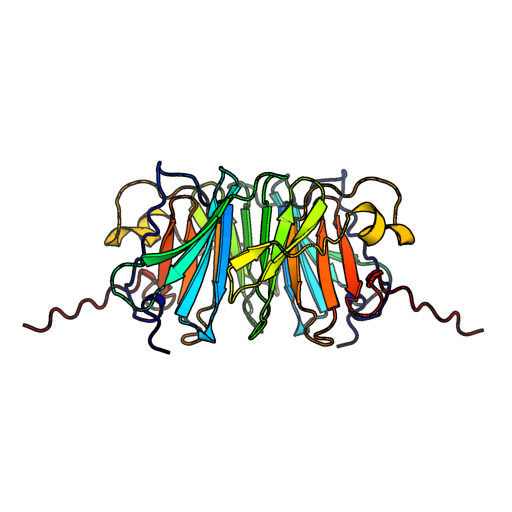5 143 LEU B CA 1
ATOM 2384 C C . LEU B 1 143 ? 0.555 17.203 2.379 1 89.5 143 LEU B C 1
ATOM 2386 O O . LEU B 1 143 ? 0.521 18.391 2.713 1 89.5 143 LEU B O 1
ATOM 2390 N N . TRP B 1 144 ? 1.603 16.578 1.993 1 91.38 144 TRP B N 1
ATOM 2391 C CA . TRP B 1 144 ? 2.9 17.25 1.984 1 91.38 144 TRP B CA 1
ATOM 2392 C C . TRP B 1 144 ? 3.139 17.953 0.654 1 91.38 144 TRP B C 1
ATOM 2394 O O . TRP B 1 144 ? 2.939 17.375 -0.412 1 91.38 144 TRP B O 1
ATOM 2404 N N . ASP B 1 145 ? 3.59 19.141 0.694 1 87 145 ASP B N 1
ATOM 2405 C CA . ASP B 1 145 ? 3.932 19.953 -0.476 1 87 145 ASP B CA 1
ATOM 2406 C C . ASP B 1 145 ? 5.445 20.047 -0.649 1 87 145 ASP B C 1
ATOM 2408 O O . ASP B 1 145 ? 6.125 20.688 0.161 1 87 145 ASP B O 1
ATOM 2412 N N . PHE B 1 146 ? 5.91 19.516 -1.704 1 85.44 146 PHE B N 1
ATOM 2413 C CA . PHE B 1 146 ? 7.348 19.484 -1.934 1 85.44 146 PHE B CA 1
ATOM 2414 C C . PHE B 1 146 ? 7.891 20.891 -2.184 1 85.4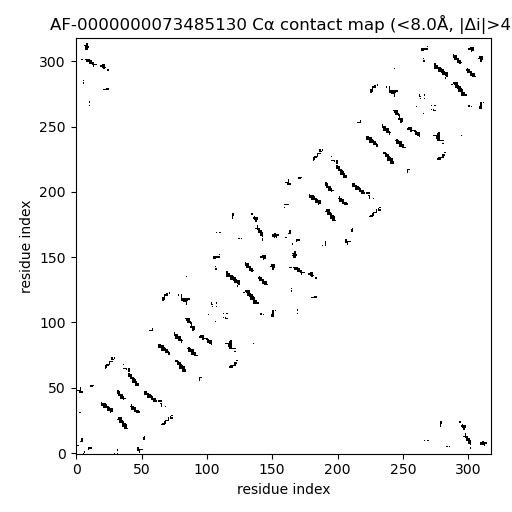4 146 PHE B C 1
ATOM 2416 O O . PHE B 1 146 ? 9.047 21.188 -1.875 1 85.44 146 PHE B O 1
ATOM 2423 N N . LYS B 1 147 ? 7.074 21.734 -2.768 1 80.88 147 LYS B N 1
ATOM 2424 C CA . LYS B 1 147 ? 7.516 23.094 -3.053 1 80.88 147 LYS B CA 1
ATOM 2425 C C . LYS B 1 147 ? 7.633 23.922 -1.771 1 80.88 147 LYS B C 1
ATOM 2427 O O . LYS B 1 147 ? 8.617 24.625 -1.571 1 80.88 147 LYS B O 1
ATOM 2432 N N . ALA B 1 148 ? 6.727 23.734 -0.847 1 73.94 148 ALA B N 1
ATOM 2433 C CA . ALA B 1 148 ? 6.699 24.516 0.388 1 73.94 148 ALA B CA 1
ATOM 2434 C C . ALA B 1 148 ? 7.496 23.828 1.49 1 73.94 148 ALA B C 1
ATOM 2436 O O . ALA B 1 148 ? 7.801 24.438 2.52 1 73.94 148 ALA B O 1
ATOM 2437 N N . CYS B 1 149 ? 7.992 22.719 1.215 1 69.81 149 CYS B N 1
ATOM 2438 C CA . CYS B 1 149 ? 8.695 21.875 2.184 1 69.81 149 CYS B CA 1
ATOM 2439 C C . CYS B 1 149 ? 7.953 21.844 3.514 1 69.81 149 CYS B C 1
ATOM 2441 O O . CYS B 1 149 ? 8.562 22.016 4.574 1 69.81 149 CYS B O 1
ATOM 2443 N N . CYS B 1 150 ? 6.715 22 3.418 1 69.31 150 CYS B N 1
ATOM 2444 C CA . CYS B 1 150 ? 5.887 21.891 4.613 1 69.31 150 CYS B CA 1
ATOM 2445 C C . CYS B 1 150 ? 4.547 21.234 4.293 1 69.31 150 CYS B C 1
ATOM 2447 O O . CYS B 1 150 ? 4.199 21.062 3.121 1 69.31 150 CYS B O 1
ATOM 2449 N N . ALA B 1 151 ? 3.936 20.922 5.465 1 70.38 151 ALA B N 1
ATOM 2450 C CA . ALA B 1 151 ? 2.555 20.484 5.285 1 70.38 151 ALA B CA 1
ATOM 2451 C C . ALA B 1 151 ? 1.677 21.609 4.766 1 70.38 151 ALA B C 1
ATOM 2453 O O . ALA B 1 151 ? 1.846 22.766 5.164 1 70.38 151 ALA B O 1
ATOM 2454 N N . ASP B 1 152 ? 1.035 21.656 3.66 1 54.97 152 ASP B N 1
ATOM 2455 C CA . ASP B 1 152 ? 0.222 22.703 3.059 1 54.97 152 ASP B CA 1
ATOM 2456 C C . ASP B 1 152 ? -0.971 23.062 3.945 1 54.97 152 ASP B C 1
ATOM 2458 O O . ASP B 1 152 ? -1.759 22.188 4.309 1 54.97 152 ASP B O 1
ATOM 2462 N N . VAL B 1 153 ? -0.79 24.453 4.781 1 48.84 153 VAL B N 1
ATOM 2463 C CA . VAL B 1 153 ? -1.825 24.969 5.668 1 48.84 153 VAL B CA 1
ATOM 2464 C C . VAL B 1 153 ? -2.58 26.094 4.977 1 48.84 153 VAL B C 1
ATOM 2466 O O . VAL B 1 153 ? -2.002 27.141 4.668 1 48.84 153 VAL B O 1
ATOM 2469 N N . ARG B 1 154 ? -3.322 26.281 3.941 1 42.56 154 ARG B N 1
ATOM 2470 C CA . ARG B 1 154 ? -3.918 27.562 3.615 1 42.56 154 ARG B CA 1
ATOM 2471 C C . ARG B 1 154 ? -5.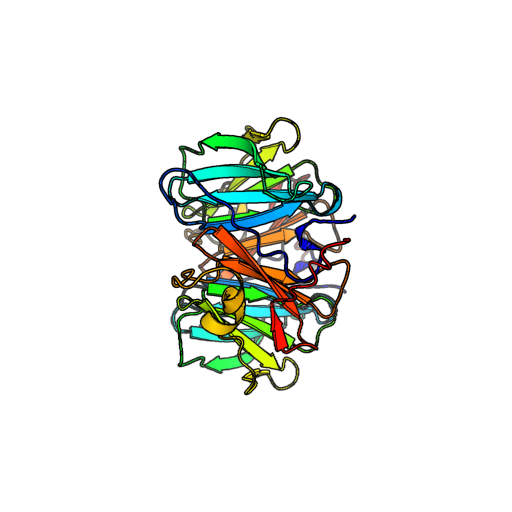195 27.797 4.418 1 42.56 154 ARG B C 1
ATOM 2473 O O . ARG B 1 154 ? -6.219 27.156 4.164 1 42.56 154 ARG B O 1
ATOM 2480 N N . TYR B 1 155 ? -5.352 27.875 5.684 1 35.31 155 TYR B N 1
ATOM 2481 C CA . TYR B 1 155 ? -6.574 28.344 6.324 1 35.31 155 TYR B CA 1
ATOM 2482 C C . TYR B 1 155 ? -6.852 29.797 5.969 1 35.31 155 TYR B C 1
ATOM 2484 O O . TYR B 1 155 ? -6.066 30.688 6.305 1 35.31 155 TYR B O 1
ATOM 2492 N N . GLN B 1 156 ? -7.172 30.266 4.758 1 31.17 156 GLN B N 1
ATOM 2493 C CA . GLN B 1 156 ? -7.652 31.641 4.887 1 31.17 156 GLN B CA 1
ATOM 2494 C C . GLN B 1 156 ? -8.953 31.688 5.684 1 31.17 156 GLN B C 1
ATOM 2496 O O . GLN B 1 156 ? -9.906 30.984 5.375 1 31.17 156 GLN B O 1
ATOM 2501 N N . ALA B 1 157 ? -8.992 31.906 7.062 1 30.55 157 ALA B N 1
ATOM 2502 C CA . ALA B 1 157 ? -10.07 32.5 7.848 1 30.55 157 ALA B CA 1
ATOM 2503 C C . ALA B 1 157 ? -10.781 33.594 7.062 1 30.55 157 ALA B C 1
ATOM 2505 O O . ALA B 1 157 ? -10.156 34.531 6.598 1 30.55 157 ALA B O 1
ATOM 2506 N N . THR B 1 158 ? -11.719 33.25 6.086 1 29.8 158 THR B N 1
ATOM 2507 C CA . THR B 1 158 ? -12.539 34.438 5.809 1 29.8 158 THR B CA 1
ATOM 2508 C C . THR B 1 158 ? -13.039 35.062 7.105 1 29.8 158 THR B C 1
ATOM 2510 O O . THR B 1 158 ? -13.562 34.375 7.977 1 29.8 158 THR B O 1
ATOM 2513 N N . ASP B 1 159 ? -12.562 36.25 7.445 1 27.75 159 ASP B N 1
ATOM 2514 C CA . ASP B 1 159 ? -13.305 37.219 8.25 1 27.75 159 ASP B CA 1
ATOM 2515 C C . ASP B 1 159 ? -14.719 37.406 7.707 1 27.75 159 ASP B C 1
ATOM 2517 O O . ASP B 1 159 ? -14.93 37.438 6.492 1 27.75 159 ASP B O 1
#

InterPro domains:
  IPR015943 WD40/YVTN repeat-like-containing domain superfamily [G3DSA:2.130.10.10] (9-157)
  IPR036322 WD40-repeat-containing domain superfamily [SSF50978] (13-147)

Sequence (318 aa):
LNYSIGRPGVDVHLRHEGDAAVVALSFLINDGALVSATGDDTLHMWSLRQKTPQILHSLKFQRERITTLHVPFQSKWLYLGTERGNIHIVKIVTFELSGYCINWNKAIELSRKTHPGAVVHLSENPVDPGKLLIGYESGQLVLWDFKACCADVRYQATDLNYSIGRPGVDVHLRHEGDAAVVALSFLINDGALVSATGDDTLHMWSLRQKTPQILHSLKFQRERITTLHVPFQSKWLYLGTERGNIHIVKIVTFELSGYCINWNKAIELSRKTHPGAVVHLSENPVDPGKLLIGYESGQLVLWDFKACCADVRYQATD

pLDDT: mean 85.6, std 18.2, range [27.75, 98.88]

Foldseek 3Di:
DVQCVPPPPLDADDDDPPNFAWQEKEDQVVQSWIWTAGQQGKIFIWHRPDSHIDTDDMDRDPDAGWHYWYDPHPDQWIWTWGQQGKIWIAGNVVRHTDPDIQDNCQQCVVPDRDRQGTWNDWDADPVDRQWIWTAGPNRDIFIAGNVVRGGDDPPPPPD/DVQVVPPPPLPADDDDPPNFAWQEKEDQVVQSWIWTAGQQGKIFIWHRPDSHIDTDDMDRDPDAGWHYWYDPHPDQWIWTWGQQGKIWIAGNVVRHTDPDIQDNCQQCVVPDRDRQGTWNDWDADPVDRQWIWTAGPNRDIFIAGNVVRGGDDPPPPPD

Nearest PDB structures (foldseek):
  8eny-assembly3_C  TM=8.556E-01  e=1.063E-04  Schizosaccharomyces pombe
  7s22-assembly3_C  TM=8.582E-01  e=1.188E-04  Schizosaccharomyces pombe
  8eny-assembly2_B  TM=8.562E-01  e=1.326E-04  Schizosaccharomyces pombe
  4zov-assembly2_B  TM=7.903E-01  e=1.063E-04  Saccharomyces cerevisiae
  4j8g-assembly2_B  TM=8.369E-01  e=2.875E-04  Schizosaccharomyces pombe